Protein AF-A0A972EUV8-F1 (afdb_monomer_lite)

pLDDT: mean 84.66, std 10.9, range [32.12, 95.69]

Structure (mmCIF, N/CA/C/O backbone):
data_AF-A0A972EUV8-F1
#
_entry.id   AF-A0A972EUV8-F1
#
loop_
_atom_site.group_PDB
_atom_site.id
_atom_site.type_symbol
_atom_site.label_atom_id
_atom_site.label_alt_id
_atom_site.label_comp_id
_atom_site.label_asym_id
_atom_site.label_entity_id
_atom_site.label_seq_id
_atom_site.pdbx_PDB_ins_code
_atom_site.Cartn_x
_atom_site.Cartn_y
_atom_site.Cartn_z
_atom_site.occupancy
_atom_site.B_iso_or_equiv
_atom_site.auth_seq_id
_atom_site.auth_comp_id
_atom_site.auth_asym_id
_atom_site.auth_atom_id
_atom_site.pdbx_PDB_model_num
ATOM 1 N N . MET A 1 1 ? -4.273 -3.098 25.349 1.00 62.53 1 MET A N 1
ATOM 2 C CA . MET A 1 1 ? -3.812 -4.424 24.884 1.00 62.53 1 MET A CA 1
ATOM 3 C C . MET A 1 1 ? -4.037 -4.431 23.389 1.00 62.53 1 MET A C 1
ATOM 5 O O . MET A 1 1 ? -5.125 -4.018 23.008 1.00 62.53 1 MET A O 1
ATOM 9 N N . PRO A 1 2 ? -3.050 -4.867 22.588 1.00 78.38 2 PRO A N 1
ATOM 10 C CA . PRO A 1 2 ? -3.118 -4.781 21.136 1.00 78.38 2 PRO A CA 1
ATOM 11 C C . PRO A 1 2 ? -4.382 -5.448 20.587 1.00 78.38 2 PRO A C 1
ATOM 13 O O . PRO A 1 2 ? -4.633 -6.633 20.836 1.00 78.38 2 PRO A O 1
ATOM 16 N N . LEU A 1 3 ? -5.176 -4.670 19.854 1.00 85.00 3 LEU A N 1
ATOM 17 C CA . LEU A 1 3 ? -6.514 -5.045 19.413 1.00 85.00 3 LEU A CA 1
ATOM 18 C C . LEU A 1 3 ? -6.563 -5.243 17.894 1.00 85.00 3 LEU A C 1
ATOM 20 O O . LEU A 1 3 ? -6.046 -4.437 17.117 1.00 85.00 3 LEU A O 1
ATOM 24 N N . LYS A 1 4 ? -7.201 -6.335 17.461 1.00 89.00 4 LYS A N 1
ATOM 25 C CA . LYS A 1 4 ? -7.477 -6.609 16.049 1.00 89.00 4 LYS A CA 1
ATOM 26 C C . LYS A 1 4 ? -8.960 -6.501 15.739 1.00 89.00 4 LYS A C 1
ATOM 28 O O . LYS A 1 4 ? -9.799 -6.993 16.494 1.00 89.00 4 LYS A O 1
ATOM 33 N N . ILE A 1 5 ? -9.277 -5.879 14.608 1.00 92.25 5 ILE A N 1
ATOM 34 C CA . ILE A 1 5 ? -10.637 -5.797 14.070 1.00 92.25 5 ILE A CA 1
ATOM 35 C C . ILE A 1 5 ? -10.876 -7.032 13.205 1.00 92.25 5 ILE A C 1
ATOM 37 O O . ILE A 1 5 ? -10.116 -7.284 12.270 1.00 92.25 5 ILE A O 1
ATOM 41 N N . MET A 1 6 ? -11.944 -7.773 13.486 1.00 91.50 6 MET A N 1
ATOM 42 C CA . MET A 1 6 ? -12.356 -8.949 12.724 1.00 91.50 6 MET A CA 1
ATOM 43 C C . MET A 1 6 ? -13.547 -8.593 11.834 1.00 91.50 6 MET A C 1
ATOM 45 O O . MET A 1 6 ? -14.653 -8.334 12.312 1.00 91.50 6 MET A O 1
ATOM 49 N N . VAL A 1 7 ? -13.313 -8.558 10.523 1.00 91.25 7 VAL A N 1
ATOM 50 C CA . VAL A 1 7 ? -14.317 -8.171 9.531 1.00 91.25 7 VAL A CA 1
ATOM 51 C C . VAL A 1 7 ? -14.967 -9.427 8.931 1.00 91.25 7 VAL A C 1
ATOM 53 O O . VAL A 1 7 ? -14.260 -10.288 8.387 1.00 91.25 7 VAL A O 1
ATOM 56 N N . PRO A 1 8 ? -16.307 -9.536 8.991 1.00 91.75 8 PRO A N 1
ATOM 57 C CA . PRO A 1 8 ? -17.027 -10.698 8.487 1.00 91.75 8 PRO A CA 1
ATOM 58 C C . PRO A 1 8 ? -17.109 -10.713 6.957 1.00 91.75 8 PRO A C 1
ATOM 60 O O . PRO A 1 8 ? -17.029 -9.677 6.281 1.00 91.75 8 PRO A O 1
ATOM 63 N N . LEU A 1 9 ? -17.332 -11.906 6.411 1.00 90.19 9 LEU A N 1
ATOM 64 C CA . LEU A 1 9 ? -17.447 -12.172 4.983 1.00 90.19 9 LEU A CA 1
ATOM 65 C C . LEU A 1 9 ? -18.493 -11.291 4.301 1.00 90.19 9 LEU A C 1
ATOM 67 O O . LEU A 1 9 ? -18.216 -10.743 3.234 1.00 90.19 9 LEU A O 1
ATOM 71 N N . GLU A 1 10 ? -19.664 -11.119 4.913 1.00 90.88 10 GLU A N 1
ATOM 72 C CA . GLU A 1 10 ? -20.751 -10.306 4.358 1.00 90.88 10 GLU A CA 1
ATOM 73 C C . GLU A 1 10 ? -20.290 -8.882 4.004 1.00 90.88 10 GLU A C 1
ATOM 75 O O . GLU A 1 10 ? -20.561 -8.368 2.915 1.00 90.88 10 GLU A O 1
ATOM 80 N N . ARG A 1 11 ? -19.514 -8.259 4.893 1.00 89.56 11 ARG A N 1
ATOM 81 C CA . ARG A 1 11 ? -19.021 -6.889 4.712 1.00 89.56 11 ARG A CA 1
ATOM 82 C C . ARG A 1 11 ? -17.984 -6.784 3.609 1.00 89.56 11 ARG A C 1
ATOM 84 O O . ARG A 1 11 ? -18.002 -5.825 2.839 1.00 89.56 11 ARG A O 1
ATOM 91 N N . VAL A 1 12 ? -17.109 -7.778 3.491 1.00 88.31 12 VAL A N 1
ATOM 92 C CA . VAL A 1 12 ? -16.134 -7.830 2.396 1.00 88.31 12 VAL A CA 1
ATOM 93 C C . VAL A 1 12 ? -16.832 -8.098 1.063 1.00 88.31 12 VAL A C 1
ATOM 95 O O . VAL A 1 12 ? -16.483 -7.468 0.066 1.00 88.31 12 VAL A O 1
ATOM 98 N N . GLN A 1 13 ? -17.860 -8.952 1.034 1.00 88.81 13 GLN A N 1
ATOM 99 C CA . GLN A 1 13 ? -18.644 -9.228 -0.173 1.00 88.81 13 GLN A CA 1
ATOM 100 C C . GLN A 1 13 ? -19.338 -7.978 -0.725 1.00 88.81 13 GLN A C 1
ATOM 102 O O . GLN A 1 13 ? -19.290 -7.743 -1.933 1.00 88.81 13 GLN A O 1
ATOM 107 N N . GLN A 1 14 ? -19.912 -7.146 0.151 1.00 87.12 14 GLN A N 1
ATOM 108 C CA . GLN A 1 14 ? -20.501 -5.851 -0.221 1.00 87.12 14 GLN A CA 1
ATOM 109 C C . GLN A 1 14 ? -19.469 -4.899 -0.863 1.00 87.12 14 GLN A C 1
ATOM 111 O O . GLN A 1 14 ? -19.824 -4.063 -1.692 1.00 87.12 14 GLN A O 1
ATOM 116 N N . ALA A 1 15 ? -18.184 -5.051 -0.525 1.00 86.56 15 ALA A N 1
ATOM 117 C CA . ALA A 1 15 ? -17.088 -4.202 -0.988 1.00 86.56 15 ALA A CA 1
ATOM 118 C C . ALA A 1 15 ? -16.334 -4.724 -2.231 1.00 86.56 15 ALA A C 1
ATOM 120 O O . ALA A 1 15 ? -15.454 -4.024 -2.739 1.00 86.56 15 ALA A O 1
ATOM 121 N N . LEU A 1 16 ? -16.659 -5.916 -2.754 1.00 83.12 16 LEU A N 1
ATOM 122 C CA . LEU A 1 16 ? -15.909 -6.571 -3.846 1.00 83.12 16 LEU A CA 1
ATOM 123 C C . LEU A 1 16 ? -15.851 -5.768 -5.158 1.00 83.12 16 LEU A C 1
ATOM 125 O O . LEU A 1 16 ? -14.933 -5.966 -5.948 1.00 83.12 16 LEU A O 1
ATOM 129 N N . ASN A 1 17 ? -16.801 -4.858 -5.386 1.00 75.62 17 ASN A N 1
ATOM 130 C CA . ASN A 1 17 ? -16.855 -4.021 -6.592 1.00 75.62 17 ASN A CA 1
ATOM 131 C C . ASN A 1 17 ? -16.348 -2.587 -6.369 1.00 75.62 17 ASN A C 1
ATOM 133 O O . ASN A 1 17 ? -16.332 -1.788 -7.304 1.00 75.62 17 ASN A O 1
ATOM 137 N N . SER A 1 18 ? -15.967 -2.233 -5.142 1.00 81.69 18 SER A N 1
ATOM 138 C CA . SER A 1 18 ? -15.568 -0.874 -4.781 1.00 81.69 18 SER A CA 1
ATOM 139 C C . SER A 1 18 ? -14.365 -0.902 -3.833 1.00 81.69 18 SER A C 1
ATOM 141 O O . SER A 1 18 ? -13.252 -1.261 -4.225 1.00 81.69 18 SER A O 1
ATOM 143 N N . SER A 1 19 ? -14.567 -0.500 -2.586 1.00 88.50 19 SER A N 1
ATOM 144 C CA . SER A 1 19 ? -13.576 -0.535 -1.525 1.00 88.50 19 SER A CA 1
ATOM 145 C C . SER A 1 19 ? -14.279 -0.612 -0.180 1.00 88.50 19 SER A C 1
ATOM 147 O O . SER A 1 19 ? -15.246 0.114 0.049 1.00 88.50 19 SER A O 1
ATOM 149 N N . LEU A 1 20 ? -13.753 -1.432 0.723 1.00 91.81 20 LEU A N 1
ATOM 150 C CA . LEU A 1 20 ? -14.121 -1.413 2.128 1.00 91.81 20 LEU A CA 1
ATOM 151 C C . LEU A 1 20 ? -13.463 -0.178 2.749 1.00 91.81 20 LEU A C 1
ATOM 153 O O . LEU A 1 20 ? -12.240 -0.117 2.841 1.00 91.81 20 LEU A O 1
ATOM 157 N N . VAL A 1 21 ? -14.257 0.831 3.106 1.00 92.94 21 VAL A N 1
ATOM 158 C CA . VAL A 1 21 ? -13.747 2.099 3.648 1.00 92.94 21 VAL A CA 1
ATOM 159 C C . VAL A 1 21 ? -14.049 2.182 5.137 1.00 92.94 21 VAL A C 1
ATOM 161 O O . VAL A 1 21 ? -15.210 2.271 5.531 1.00 92.94 21 VAL A O 1
ATOM 164 N N . LEU A 1 22 ? -12.997 2.212 5.951 1.00 92.81 22 LEU A N 1
ATOM 165 C CA . LEU A 1 22 ? -13.068 2.491 7.380 1.00 92.81 22 LEU A CA 1
ATOM 166 C C . LEU A 1 22 ? -12.848 3.993 7.592 1.00 92.81 22 LEU A C 1
ATOM 168 O O . LEU A 1 22 ? -11.719 4.478 7.691 1.00 92.81 22 LEU A O 1
ATOM 172 N N . ALA A 1 23 ? -13.952 4.745 7.572 1.00 89.38 23 ALA A N 1
ATOM 173 C CA . ALA A 1 23 ? -13.953 6.209 7.659 1.00 89.38 23 ALA A CA 1
ATOM 174 C C . ALA A 1 23 ? -14.255 6.751 9.067 1.00 89.38 23 ALA A C 1
ATOM 176 O O . ALA A 1 23 ? -14.245 7.968 9.264 1.00 89.38 23 ALA A O 1
ATOM 177 N N . PHE A 1 24 ? -14.543 5.868 10.021 1.00 90.81 24 PHE A N 1
ATOM 178 C CA . PHE A 1 24 ? -14.795 6.206 11.415 1.00 90.81 24 PHE A CA 1
ATOM 179 C C . PHE A 1 24 ? -13.777 5.498 12.322 1.00 90.81 24 PHE A C 1
ATOM 181 O O . PHE A 1 24 ? -13.526 4.314 12.081 1.00 90.81 24 PHE A O 1
ATOM 188 N N . PRO A 1 25 ? -13.247 6.176 13.358 1.00 91.94 25 PRO A N 1
ATOM 189 C CA . PRO A 1 25 ? -13.475 7.585 13.721 1.00 91.94 25 PRO A CA 1
ATOM 190 C C . PRO A 1 25 ? -12.823 8.600 12.756 1.00 91.94 25 PRO A C 1
ATOM 192 O O . PRO A 1 25 ? -11.923 8.271 11.988 1.00 91.94 25 PRO A O 1
ATOM 195 N N . LYS A 1 26 ? -13.278 9.868 12.773 1.00 92.31 26 LYS A N 1
ATOM 196 C CA . LYS A 1 26 ? -12.813 10.950 11.861 1.00 92.31 26 LYS A CA 1
ATOM 197 C C . LYS A 1 26 ? -11.417 11.510 12.210 1.00 92.31 26 LYS A C 1
ATOM 199 O O . LYS A 1 26 ? -11.132 12.680 11.954 1.00 92.31 26 LYS A O 1
ATOM 204 N N . ARG A 1 27 ? -10.553 10.684 12.794 1.00 93.62 27 ARG A N 1
ATOM 205 C CA . ARG A 1 27 ? -9.165 10.997 13.153 1.00 93.62 27 ARG A CA 1
ATOM 206 C C . ARG A 1 27 ? -8.220 9.971 12.531 1.00 93.62 27 ARG A C 1
ATOM 208 O O . ARG A 1 27 ? -8.666 8.935 12.043 1.00 93.62 27 ARG A O 1
ATOM 215 N N . CYS A 1 28 ? -6.927 10.268 12.522 1.00 93.31 28 CYS A N 1
ATOM 216 C CA . CYS A 1 28 ? -5.915 9.386 11.946 1.00 93.31 28 CYS A CA 1
ATOM 217 C C . CYS A 1 28 ? -5.827 8.061 12.715 1.00 93.31 28 CYS A C 1
ATOM 219 O O . CYS A 1 28 ? -5.685 8.095 13.933 1.00 93.31 28 CYS A O 1
ATOM 221 N N . SER A 1 29 ? -5.816 6.927 12.009 1.00 91.38 29 SER A N 1
ATOM 222 C CA . SER A 1 29 ? -5.678 5.583 12.598 1.00 91.38 29 SER A CA 1
ATOM 223 C C . SER A 1 29 ? -4.304 5.265 13.193 1.00 91.38 29 SER A C 1
ATOM 225 O O . SER A 1 29 ? -4.122 4.202 13.778 1.00 91.38 29 SER A O 1
ATOM 227 N N . ARG A 1 30 ? -3.312 6.145 13.008 1.00 89.62 30 ARG A N 1
ATOM 228 C CA . ARG A 1 30 ? -1.935 5.923 13.481 1.00 89.62 30 ARG A CA 1
ATOM 229 C C . ARG A 1 30 ? -1.506 6.834 14.612 1.00 89.62 30 ARG A C 1
ATOM 231 O O . ARG A 1 30 ? -0.699 6.438 15.439 1.00 89.62 30 ARG A O 1
ATOM 238 N N . CYS A 1 31 ? -1.965 8.080 14.589 1.00 88.88 31 CYS A N 1
ATOM 239 C CA . CYS A 1 31 ? -1.511 9.105 15.527 1.00 88.88 31 CYS A CA 1
ATOM 240 C C . CYS A 1 31 ? -2.652 9.905 16.156 1.00 88.88 31 CYS A C 1
ATOM 242 O O . CYS A 1 31 ? -2.387 10.906 16.814 1.00 88.88 31 CYS A O 1
ATOM 244 N N . GLY A 1 32 ? -3.912 9.555 15.877 1.00 89.69 32 GLY A N 1
ATOM 245 C CA . GLY A 1 32 ? -5.078 10.267 16.399 1.00 89.69 32 GLY A CA 1
ATOM 246 C C . 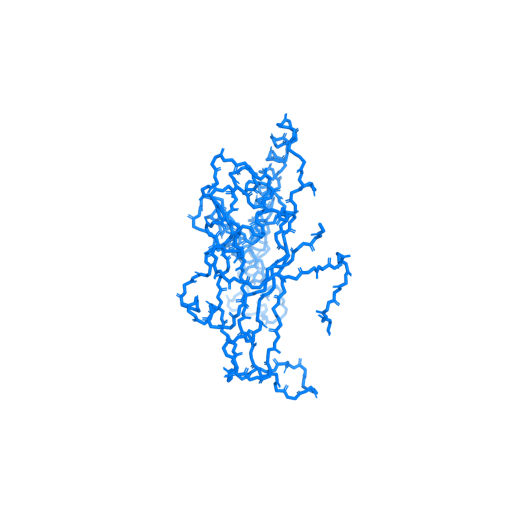GLY A 1 32 ? -5.254 11.712 15.910 1.00 89.69 32 GLY A C 1
ATOM 247 O O . GLY A 1 32 ? -6.211 12.371 16.308 1.00 89.69 32 GLY A O 1
ATOM 248 N N . ALA A 1 33 ? -4.378 12.224 15.037 1.00 90.25 33 ALA A N 1
ATOM 249 C CA . ALA A 1 33 ? -4.446 13.602 14.556 1.00 90.25 33 ALA A CA 1
ATOM 250 C C . ALA A 1 33 ? -5.728 13.891 13.755 1.00 90.25 33 ALA A C 1
ATOM 252 O O . ALA A 1 33 ? -6.236 13.038 13.017 1.00 90.25 33 ALA A O 1
ATOM 253 N N . VAL A 1 34 ? -6.202 15.133 13.863 1.00 91.69 34 VAL A N 1
ATOM 254 C CA . VAL A 1 34 ? -7.350 15.685 13.135 1.00 91.69 34 VAL A CA 1
ATOM 255 C C . VAL A 1 34 ? -6.879 16.955 12.414 1.00 91.69 34 VAL A C 1
ATOM 257 O O . VAL A 1 34 ? -6.217 17.776 13.050 1.00 91.69 34 VAL A O 1
ATOM 260 N N . PRO A 1 35 ? -7.196 17.154 11.122 1.00 90.50 35 PRO A N 1
ATOM 261 C CA . PRO A 1 35 ? -8.049 16.323 10.269 1.00 90.50 35 PRO A CA 1
ATOM 262 C C . PRO A 1 35 ? -7.336 15.097 9.661 1.00 90.50 35 PRO A C 1
ATOM 264 O O . PRO A 1 35 ? -6.126 15.092 9.434 1.00 90.50 35 PRO A O 1
ATOM 267 N N . ALA A 1 36 ? -8.119 14.053 9.368 1.00 90.75 36 ALA A N 1
ATOM 268 C CA . ALA A 1 36 ? -7.690 12.857 8.636 1.00 90.75 36 ALA A CA 1
ATOM 269 C C . ALA A 1 36 ? -8.540 12.686 7.370 1.00 90.75 36 ALA A C 1
ATOM 271 O O . ALA A 1 36 ? -9.620 12.084 7.411 1.00 90.75 36 ALA A O 1
ATOM 272 N N . GLU A 1 37 ? -8.083 13.303 6.281 1.00 89.56 37 GLU A N 1
ATOM 273 C CA . GLU A 1 37 ? -8.774 13.345 4.982 1.00 89.56 37 GLU A CA 1
ATOM 274 C C . GLU A 1 37 ? -8.237 12.316 3.983 1.00 89.56 37 GLU A C 1
ATOM 276 O O . GLU A 1 37 ? -8.955 11.917 3.064 1.00 89.56 37 GLU A O 1
ATOM 281 N N . ASP A 1 38 ? -7.001 11.865 4.191 1.00 91.00 38 ASP A N 1
ATOM 282 C CA . ASP A 1 38 ? -6.340 10.882 3.348 1.00 91.00 38 ASP A CA 1
ATOM 283 C C . ASP A 1 38 ? -6.677 9.451 3.795 1.00 91.00 38 ASP A C 1
ATOM 285 O O . ASP A 1 38 ? -7.212 9.206 4.885 1.00 91.00 38 ASP A O 1
ATOM 289 N N . TYR A 1 39 ? -6.356 8.484 2.935 1.00 90.69 39 TYR A N 1
ATOM 290 C CA . TYR A 1 39 ? -6.555 7.066 3.209 1.00 90.69 39 TYR A CA 1
ATOM 291 C C . TYR A 1 39 ? -5.278 6.278 2.949 1.00 90.69 39 TYR A C 1
ATOM 293 O O . TYR A 1 39 ? -4.636 6.439 1.917 1.00 90.69 39 TYR A O 1
ATOM 301 N N . GLU A 1 40 ? -4.968 5.374 3.864 1.00 90.38 40 GLU A N 1
ATOM 302 C CA . GLU A 1 40 ? -4.084 4.248 3.633 1.00 90.38 40 GLU A CA 1
ATOM 303 C C . GLU A 1 40 ? -4.864 3.173 2.865 1.00 90.38 40 GLU A C 1
ATOM 305 O O . GLU A 1 40 ? -5.893 2.684 3.343 1.00 90.38 40 GLU A O 1
ATOM 310 N N . THR A 1 41 ? -4.396 2.811 1.669 1.00 90.38 41 THR A N 1
ATOM 311 C CA . THR A 1 41 ? -5.048 1.808 0.819 1.00 90.38 41 THR A CA 1
ATOM 312 C C . THR A 1 41 ? -4.264 0.502 0.809 1.00 90.38 41 THR A C 1
ATOM 314 O O . THR A 1 41 ? -3.065 0.480 0.549 1.00 90.38 41 THR A O 1
ATOM 317 N N . HIS A 1 42 ? -4.970 -0.615 0.967 1.00 89.69 42 HIS A N 1
ATOM 318 C CA . HIS A 1 42 ? -4.413 -1.953 0.810 1.00 89.69 42 HIS A CA 1
ATOM 319 C C . HIS A 1 42 ? -5.161 -2.734 -0.263 1.00 89.69 42 HIS A C 1
ATOM 321 O O . HIS A 1 42 ? -6.392 -2.715 -0.347 1.00 89.69 42 HIS A O 1
ATOM 327 N N . SER A 1 43 ? -4.403 -3.435 -1.103 1.00 88.38 43 SER A N 1
ATOM 328 C CA . SER A 1 43 ? -4.957 -4.307 -2.138 1.00 88.38 43 SER A CA 1
ATOM 329 C C . SER A 1 43 ? -5.024 -5.734 -1.647 1.00 88.38 43 SER A C 1
ATOM 331 O O . SER A 1 43 ? -3.990 -6.353 -1.414 1.00 88.38 43 SER A O 1
ATOM 333 N N . LEU A 1 44 ? -6.235 -6.260 -1.547 1.00 90.44 44 LEU A N 1
ATOM 334 C CA . LEU A 1 44 ? -6.499 -7.563 -0.960 1.00 90.44 44 LEU A CA 1
ATOM 335 C C . LEU A 1 44 ? -7.244 -8.444 -1.961 1.00 90.44 44 LEU A C 1
ATOM 337 O O . LEU A 1 44 ? -7.764 -7.976 -2.978 1.00 90.44 44 LEU A O 1
ATOM 341 N N . ARG A 1 45 ? -7.277 -9.748 -1.692 1.00 89.25 45 ARG A N 1
ATOM 342 C CA . ARG A 1 45 ? -8.079 -10.706 -2.457 1.00 89.25 45 ARG A CA 1
ATOM 343 C C . ARG A 1 45 ? -8.888 -11.547 -1.489 1.00 89.25 45 ARG A C 1
ATOM 345 O O . ARG A 1 45 ? -8.322 -12.156 -0.589 1.00 89.25 45 ARG A O 1
ATOM 352 N N . LEU A 1 46 ? -10.201 -11.572 -1.682 1.00 89.44 46 LEU A N 1
ATOM 353 C CA . LEU A 1 46 ? -11.084 -12.482 -0.978 1.00 89.44 46 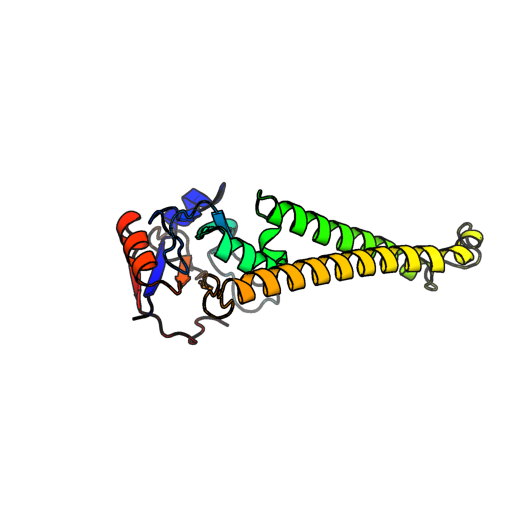LEU A CA 1
ATOM 354 C C . LEU A 1 46 ? -10.867 -13.871 -1.565 1.00 89.44 46 LEU A C 1
ATOM 356 O O . LEU A 1 46 ? -11.113 -14.081 -2.755 1.00 89.44 46 LEU A O 1
ATOM 360 N N . ARG A 1 47 ? -10.401 -14.794 -0.728 1.00 89.12 47 ARG A N 1
ATOM 361 C CA . ARG A 1 47 ? -10.120 -16.181 -1.093 1.00 89.12 47 ARG A CA 1
ATOM 362 C C . ARG A 1 47 ? -11.014 -17.098 -0.276 1.00 89.12 47 ARG A C 1
ATOM 364 O O . ARG A 1 47 ? -11.031 -16.986 0.942 1.00 89.12 47 ARG A O 1
ATOM 371 N N . ILE A 1 48 ? -11.732 -18.001 -0.939 1.00 87.56 48 ILE A N 1
ATOM 372 C CA . ILE A 1 48 ? -12.632 -18.965 -0.286 1.00 87.56 48 ILE A CA 1
ATOM 373 C C . ILE A 1 48 ? -12.409 -20.353 -0.876 1.00 87.56 48 ILE A C 1
ATOM 375 O O . ILE A 1 48 ? -12.236 -20.506 -2.090 1.00 87.56 48 ILE A O 1
ATOM 379 N N . GLY A 1 49 ? -12.443 -21.372 -0.019 1.00 84.06 49 GLY A N 1
ATOM 380 C CA . GLY A 1 49 ? -12.444 -22.776 -0.404 1.00 84.06 49 GLY A CA 1
ATOM 381 C C . GLY A 1 49 ? -11.157 -23.191 -1.096 1.00 84.06 49 GLY A C 1
ATOM 382 O O . GLY A 1 49 ? -11.122 -23.371 -2.317 1.00 84.06 49 GLY A O 1
ATOM 383 N N . ARG A 1 50 ? -10.091 -23.357 -0.310 1.00 81.88 50 ARG A N 1
ATOM 384 C CA . ARG A 1 50 ? -8.806 -23.880 -0.786 1.00 81.88 50 ARG A CA 1
ATOM 385 C C . ARG A 1 50 ? -9.012 -25.274 -1.395 1.00 81.88 50 ARG A C 1
ATOM 387 O O . ARG A 1 50 ? -9.431 -26.208 -0.717 1.00 81.88 50 ARG A O 1
ATOM 394 N N . LYS A 1 51 ? -8.727 -25.430 -2.688 1.00 73.31 51 LYS A N 1
ATOM 395 C CA . LYS A 1 51 ? -8.689 -26.742 -3.351 1.00 73.31 51 LYS A CA 1
ATOM 396 C C . LYS A 1 51 ? -7.415 -27.474 -2.900 1.00 73.31 51 LYS A C 1
ATOM 398 O O . LYS A 1 51 ? -6.391 -26.829 -2.689 1.00 73.31 51 LYS A O 1
ATOM 403 N N . ARG A 1 52 ? -7.531 -28.796 -2.703 1.00 65.31 52 ARG A N 1
ATOM 404 C CA . ARG A 1 52 ? -6.599 -29.717 -2.007 1.00 65.31 52 ARG A CA 1
ATOM 405 C C . ARG A 1 52 ? -5.111 -29.288 -1.954 1.00 65.31 52 ARG A C 1
ATOM 407 O O . ARG A 1 52 ? -4.546 -28.929 -2.989 1.00 65.31 52 ARG A O 1
ATOM 414 N N . PRO A 1 53 ? -4.440 -29.426 -0.793 1.00 55.03 53 PRO A N 1
ATOM 415 C CA . PRO A 1 53 ? -2.996 -29.220 -0.678 1.00 55.03 53 PRO A CA 1
ATOM 416 C C . PRO A 1 53 ? -2.247 -30.319 -1.455 1.00 55.03 53 PRO A C 1
ATOM 418 O O . PRO A 1 53 ? -2.500 -31.500 -1.246 1.00 55.03 53 PRO A O 1
ATOM 421 N N . GLY A 1 54 ? -1.367 -29.941 -2.387 1.00 59.31 54 GLY A N 1
ATOM 422 C CA . GLY A 1 54 ? -0.562 -30.895 -3.171 1.00 59.31 54 GLY A CA 1
ATOM 423 C C . GLY A 1 54 ? -0.152 -30.415 -4.568 1.00 59.31 54 GLY A C 1
ATOM 424 O O . GLY A 1 54 ? 0.778 -30.957 -5.154 1.00 59.31 54 GLY A O 1
ATOM 425 N N . LEU A 1 55 ? -0.800 -29.375 -5.102 1.00 59.19 55 LEU A N 1
ATOM 426 C CA . LEU A 1 55 ? -0.394 -28.718 -6.349 1.00 59.19 55 LEU A CA 1
ATOM 427 C C . LEU A 1 55 ? 0.461 -27.479 -6.059 1.00 59.19 55 LEU A C 1
ATOM 429 O O . LEU A 1 55 ? 0.132 -26.692 -5.172 1.00 59.19 55 LEU A O 1
ATOM 433 N N . TYR A 1 56 ? 1.499 -27.269 -6.878 1.00 56.38 56 TYR A N 1
ATOM 434 C CA . TYR A 1 56 ? 2.406 -26.104 -6.869 1.00 56.38 56 TYR A CA 1
ATOM 435 C C . TYR A 1 56 ? 1.673 -24.746 -6.878 1.00 56.38 56 TYR A C 1
ATOM 437 O O . TYR A 1 56 ? 2.230 -23.721 -6.499 1.00 56.38 56 TYR A O 1
ATOM 445 N N . ARG A 1 57 ? 0.391 -24.731 -7.270 1.00 63.47 57 ARG A N 1
ATOM 446 C CA . ARG A 1 57 ? -0.471 -23.551 -7.263 1.00 63.47 57 ARG A CA 1
ATOM 447 C C . ARG A 1 57 ? -1.712 -23.808 -6.413 1.00 63.47 57 ARG A C 1
ATOM 449 O O . ARG A 1 57 ? -2.585 -24.587 -6.796 1.00 63.47 57 ARG A O 1
ATOM 456 N N . GLN A 1 58 ? -1.806 -23.116 -5.279 1.00 69.44 58 GLN A N 1
ATOM 457 C CA . GLN A 1 58 ? -3.025 -23.093 -4.473 1.00 69.44 58 GLN A CA 1
ATOM 458 C C . GLN A 1 58 ? -4.151 -22.482 -5.313 1.00 69.44 58 GLN A C 1
ATOM 460 O O . GLN A 1 58 ? -4.062 -21.336 -5.756 1.00 69.44 58 GLN A O 1
ATOM 465 N N . THR A 1 59 ? -5.189 -23.268 -5.577 1.00 79.25 59 THR A N 1
ATOM 466 C CA . THR A 1 59 ? -6.383 -22.806 -6.286 1.00 79.25 59 THR A CA 1
ATOM 467 C C . THR A 1 59 ? -7.519 -22.659 -5.289 1.00 79.25 59 THR A C 1
ATOM 469 O O . THR A 1 59 ? -7.661 -23.463 -4.371 1.00 79.25 59 THR A O 1
ATOM 472 N N . TYR A 1 60 ? -8.322 -21.618 -5.460 1.00 84.56 60 TYR A N 1
ATOM 473 C CA . TYR A 1 60 ? -9.445 -21.295 -4.585 1.00 84.56 60 TYR A CA 1
ATOM 474 C C . TYR A 1 60 ? -10.750 -21.452 -5.370 1.00 84.56 60 TYR A C 1
ATOM 476 O O . TYR A 1 60 ? -10.749 -21.363 -6.602 1.00 84.56 60 TYR A O 1
ATOM 484 N N . LYS A 1 61 ? -11.862 -21.739 -4.686 1.00 85.00 61 LYS A N 1
ATOM 485 C CA . LYS A 1 61 ? -13.196 -21.732 -5.308 1.00 85.00 61 LYS A CA 1
ATOM 486 C C . LYS A 1 61 ? -13.591 -20.312 -5.718 1.00 85.00 61 LYS A C 1
ATOM 488 O O . LYS A 1 61 ? -14.124 -20.122 -6.806 1.00 85.00 61 LYS A O 1
ATOM 493 N N . GLU A 1 62 ? -13.278 -19.331 -4.877 1.00 86.44 62 GLU A N 1
ATOM 494 C CA . GLU A 1 62 ? -13.478 -17.910 -5.152 1.00 86.44 62 GLU A CA 1
ATOM 495 C C . GLU A 1 62 ? -12.176 -17.156 -4.881 1.00 86.44 62 GLU A C 1
ATOM 497 O O . GLU A 1 62 ? -11.526 -17.383 -3.862 1.00 86.44 62 GLU A O 1
ATOM 502 N N . ASP A 1 63 ? -11.783 -16.295 -5.819 1.00 88.12 63 ASP A N 1
ATOM 503 C CA . ASP A 1 63 ? -10.603 -15.437 -5.712 1.00 88.12 63 ASP A CA 1
ATOM 504 C C . ASP A 1 63 ? -10.908 -14.083 -6.365 1.00 88.12 63 ASP A C 1
ATOM 506 O O . ASP A 1 63 ? -10.781 -13.919 -7.582 1.00 88.12 63 ASP A O 1
ATOM 510 N N . ARG A 1 64 ? -11.386 -13.126 -5.561 1.00 89.31 64 ARG A N 1
ATOM 511 C CA . ARG A 1 64 ? -11.847 -11.814 -6.041 1.00 89.31 64 ARG A CA 1
ATOM 512 C C . ARG A 1 64 ? -11.044 -10.675 -5.412 1.00 89.31 64 ARG A C 1
ATOM 514 O O . ARG A 1 64 ? -10.944 -10.619 -4.188 1.00 89.31 64 ARG A O 1
ATOM 521 N N . PRO A 1 65 ? -10.471 -9.755 -6.207 1.00 90.88 65 PRO A N 1
ATOM 522 C CA . PRO A 1 65 ? -9.741 -8.614 -5.670 1.00 90.88 65 PRO A CA 1
ATOM 523 C C . PRO A 1 65 ? -10.692 -7.579 -5.060 1.00 90.88 65 PRO A C 1
ATOM 525 O O . PRO A 1 65 ? -11.774 -7.346 -5.587 1.00 90.88 65 PRO A O 1
ATOM 528 N N . TYR A 1 66 ? -10.257 -6.921 -3.990 1.00 91.38 66 TYR A N 1
ATOM 529 C CA . TYR A 1 66 ? -10.927 -5.762 -3.400 1.00 91.38 66 TYR A CA 1
ATOM 530 C C . TYR A 1 66 ? -9.897 -4.822 -2.758 1.00 91.38 66 TYR A C 1
ATOM 532 O O . TYR A 1 66 ? -8.701 -5.127 -2.697 1.00 91.38 66 TYR A O 1
ATOM 540 N N . ARG A 1 67 ? -10.340 -3.643 -2.313 1.00 91.00 67 ARG A N 1
ATOM 541 C CA . ARG A 1 67 ? -9.479 -2.659 -1.641 1.00 91.00 67 ARG A CA 1
ATOM 542 C C . ARG A 1 67 ? -9.993 -2.366 -0.243 1.00 91.00 67 ARG A C 1
ATOM 544 O O . ARG A 1 67 ? -11.194 -2.184 -0.073 1.00 91.00 67 ARG A O 1
ATOM 551 N N . LEU A 1 68 ? -9.086 -2.265 0.718 1.00 92.31 68 LEU A N 1
ATOM 552 C CA . LEU A 1 68 ? -9.349 -1.716 2.045 1.00 92.31 68 LEU A CA 1
ATOM 553 C C . LEU A 1 68 ? -8.779 -0.297 2.099 1.00 92.31 68 LEU A C 1
ATOM 555 O O . LEU A 1 68 ? -7.652 -0.088 1.661 1.00 92.31 68 LEU A O 1
ATOM 559 N N . LYS A 1 69 ? -9.548 0.661 2.616 1.00 93.00 69 LYS A N 1
ATOM 560 C CA . LYS A 1 69 ? -9.116 2.044 2.842 1.00 93.00 69 LYS A CA 1
ATOM 561 C C . LYS A 1 69 ? -9.299 2.403 4.311 1.00 93.00 69 LYS A C 1
ATOM 563 O O . LYS A 1 69 ? -10.412 2.292 4.820 1.00 93.00 69 LYS A O 1
ATOM 568 N N . ILE A 1 70 ? -8.239 2.862 4.965 1.00 93.06 70 ILE A N 1
ATOM 569 C CA . ILE A 1 70 ? -8.222 3.247 6.383 1.00 93.06 70 ILE A CA 1
ATOM 570 C C . ILE A 1 70 ? -7.852 4.725 6.477 1.00 93.06 70 ILE A C 1
ATOM 572 O O . ILE A 1 70 ? -6.922 5.159 5.808 1.00 93.06 70 ILE A O 1
ATOM 576 N N . ARG A 1 71 ? -8.569 5.523 7.271 1.00 92.88 71 ARG A N 1
ATOM 577 C CA . ARG A 1 71 ? -8.285 6.965 7.377 1.00 92.88 71 ARG A CA 1
ATOM 578 C C . ARG A 1 71 ? -6.941 7.274 8.027 1.00 92.88 71 ARG A C 1
ATOM 580 O O . ARG A 1 71 ? -6.651 6.805 9.124 1.00 92.88 71 ARG A O 1
ATOM 587 N N . VAL A 1 72 ? -6.196 8.189 7.412 1.00 93.31 72 VAL A N 1
ATOM 588 C CA . VAL A 1 72 ? -4.926 8.716 7.927 1.00 93.31 72 VAL A CA 1
ATOM 589 C C . VAL A 1 72 ? -4.835 10.232 7.735 1.00 93.31 72 VAL A C 1
ATOM 591 O O . VAL A 1 72 ? -5.524 10.824 6.906 1.00 93.31 72 VAL A O 1
ATOM 594 N N . CYS A 1 73 ? -3.998 10.898 8.531 1.00 92.31 73 CYS A N 1
ATOM 595 C CA . CYS A 1 73 ? -3.674 12.305 8.305 1.00 92.31 73 CYS A CA 1
ATOM 596 C C . CYS A 1 73 ? -2.627 12.461 7.196 1.00 92.31 73 CYS A C 1
ATOM 598 O O . CYS A 1 73 ? -1.850 11.541 6.921 1.00 92.31 73 CYS A O 1
ATOM 600 N N . GLN A 1 74 ? -2.537 13.666 6.633 1.00 91.50 74 GLN A N 1
ATOM 601 C CA . GLN A 1 74 ? -1.598 13.982 5.556 1.00 91.50 74 GLN A CA 1
ATOM 602 C C . GLN A 1 74 ? -0.137 13.683 5.920 1.00 91.50 74 GLN A C 1
ATOM 604 O O . GLN A 1 74 ? 0.648 13.258 5.075 1.00 91.50 74 GLN A O 1
ATOM 609 N N . THR A 1 75 ? 0.247 13.869 7.184 1.00 91.44 75 THR A N 1
ATOM 610 C CA . THR A 1 75 ? 1.604 13.569 7.653 1.00 91.44 75 THR A CA 1
ATOM 611 C C . THR A 1 75 ? 1.908 12.073 7.604 1.00 91.44 75 THR A C 1
ATOM 613 O O . THR A 1 75 ? 2.983 11.689 7.153 1.00 91.44 75 THR A O 1
ATOM 616 N N . CYS A 1 76 ? 0.968 11.220 8.029 1.00 90.25 76 CYS A N 1
ATOM 617 C CA . CYS A 1 76 ? 1.131 9.765 7.941 1.00 90.25 76 CYS A CA 1
ATOM 618 C C . CYS A 1 76 ? 1.084 9.292 6.483 1.00 90.25 76 CYS A C 1
ATOM 620 O O . CYS A 1 76 ? 1.879 8.447 6.091 1.00 90.25 76 CYS A O 1
ATOM 622 N N . TYR A 1 77 ? 0.241 9.913 5.657 1.00 90.88 77 TYR A N 1
ATOM 623 C CA . TYR A 1 77 ? 0.186 9.630 4.225 1.00 90.88 77 TYR A CA 1
ATOM 624 C C . TYR A 1 77 ? 1.504 9.956 3.500 1.00 90.88 77 TYR A C 1
ATOM 626 O O . TYR A 1 77 ? 1.976 9.207 2.648 1.00 90.88 77 TYR A O 1
ATOM 634 N N . ARG A 1 78 ? 2.153 11.069 3.864 1.00 90.00 78 ARG A N 1
ATOM 635 C CA . ARG A 1 78 ? 3.494 11.419 3.367 1.00 90.00 78 ARG A CA 1
ATOM 636 C C . ARG A 1 78 ? 4.568 10.464 3.883 1.00 90.00 78 ARG A C 1
ATOM 638 O O . ARG A 1 78 ? 5.458 10.104 3.120 1.00 90.00 78 ARG A O 1
ATOM 645 N N . ALA A 1 79 ? 4.478 10.039 5.142 1.00 89.00 79 ALA A N 1
ATOM 646 C CA . ALA A 1 79 ? 5.378 9.030 5.694 1.00 89.00 79 ALA A CA 1
ATOM 647 C C . ALA A 1 79 ? 5.294 7.707 4.910 1.00 89.00 79 ALA A C 1
ATOM 649 O O . ALA A 1 79 ? 6.330 7.115 4.612 1.00 89.00 79 ALA A O 1
ATOM 650 N N . ASP A 1 80 ? 4.097 7.298 4.479 1.00 87.94 80 ASP A N 1
ATOM 651 C CA . ASP A 1 80 ? 3.924 6.131 3.602 1.00 87.94 80 ASP A CA 1
ATOM 652 C C . ASP A 1 80 ? 4.591 6.317 2.246 1.00 87.94 80 ASP A C 1
ATOM 654 O O . ASP A 1 80 ? 5.247 5.401 1.758 1.00 87.94 80 ASP A O 1
ATOM 658 N N . PHE A 1 81 ? 4.514 7.514 1.660 1.00 87.38 81 PHE A N 1
ATOM 659 C CA . PHE A 1 81 ? 5.233 7.798 0.418 1.00 87.38 81 PHE A CA 1
ATOM 660 C C . PHE A 1 81 ? 6.750 7.718 0.597 1.00 87.38 81 PHE A C 1
ATOM 662 O O . PHE A 1 81 ? 7.463 7.374 -0.339 1.00 87.38 81 PHE A O 1
ATOM 669 N N . ALA A 1 82 ? 7.280 8.015 1.782 1.00 87.25 82 ALA A N 1
ATOM 670 C CA . ALA A 1 82 ? 8.710 7.878 2.028 1.00 87.25 82 ALA A CA 1
ATOM 671 C C . ALA A 1 82 ? 9.149 6.407 2.148 1.00 87.25 82 ALA A C 1
ATOM 673 O O . ALA A 1 82 ? 10.232 6.055 1.683 1.00 87.25 82 ALA A O 1
ATOM 674 N N . THR A 1 83 ? 8.319 5.552 2.748 1.00 84.69 83 THR A N 1
ATOM 675 C CA . THR A 1 83 ? 8.691 4.175 3.114 1.00 84.69 83 THR A CA 1
ATOM 676 C C . THR A 1 83 ? 8.196 3.112 2.132 1.00 84.69 83 THR A C 1
ATOM 678 O O . THR A 1 83 ? 8.857 2.095 1.947 1.00 84.69 83 THR A O 1
ATOM 681 N N . SER A 1 84 ? 7.050 3.336 1.485 1.00 82.25 84 SER A N 1
ATOM 682 C CA . SER A 1 84 ? 6.293 2.328 0.729 1.00 82.25 84 SER A CA 1
ATOM 683 C C . SER A 1 84 ? 5.579 2.918 -0.502 1.00 82.25 84 SER A C 1
ATOM 685 O O . SER A 1 84 ? 4.381 2.731 -0.704 1.00 82.25 84 SER A O 1
ATOM 687 N N . VAL A 1 85 ? 6.335 3.605 -1.374 1.00 85.00 85 VAL A N 1
ATOM 688 C CA . VAL A 1 85 ? 5.830 4.240 -2.618 1.00 85.00 85 VAL A CA 1
ATOM 689 C C . VAL A 1 85 ? 4.983 3.291 -3.476 1.00 85.00 85 VAL A C 1
ATOM 691 O O . VAL A 1 85 ? 3.965 3.704 -4.027 1.00 85.00 85 VAL A O 1
ATOM 694 N N . GLU A 1 86 ? 5.400 2.029 -3.599 1.00 83.19 86 GLU A N 1
ATOM 695 C CA . GLU A 1 86 ? 4.760 1.020 -4.458 1.00 83.19 86 GLU A CA 1
ATOM 696 C C . GLU A 1 86 ? 3.306 0.745 -4.054 1.00 83.19 86 GLU A C 1
ATOM 698 O O . GLU A 1 86 ? 2.433 0.526 -4.895 1.00 83.19 86 GLU A O 1
ATOM 703 N N . GLU A 1 87 ? 3.002 0.820 -2.760 1.00 82.56 87 GLU A N 1
ATOM 704 C CA . GLU A 1 87 ? 1.650 0.571 -2.270 1.00 82.56 87 GLU A CA 1
ATOM 705 C C . GLU A 1 87 ? 0.677 1.706 -2.625 1.00 82.56 87 GLU A C 1
ATOM 707 O O . GLU A 1 87 ? -0.529 1.481 -2.746 1.00 82.56 87 GLU A O 1
ATOM 712 N N . MET A 1 88 ? 1.200 2.907 -2.882 1.00 84.00 88 MET A N 1
ATOM 713 C CA . MET A 1 88 ? 0.411 4.098 -3.200 1.00 84.00 88 MET A CA 1
ATOM 714 C C . MET A 1 88 ? 0.033 4.200 -4.678 1.00 84.00 88 MET A C 1
ATOM 716 O O . MET A 1 88 ? -0.768 5.056 -5.051 1.00 84.00 88 MET A O 1
ATOM 720 N N . GLU A 1 89 ? 0.549 3.330 -5.552 1.00 83.56 89 GLU A N 1
ATOM 721 C CA . GLU A 1 89 ? 0.231 3.343 -6.990 1.00 83.56 89 GLU A CA 1
ATOM 722 C C . GLU A 1 89 ? -1.278 3.268 -7.283 1.00 83.56 89 GLU A C 1
ATOM 724 O O . GLU A 1 89 ? -1.755 3.659 -8.351 1.00 83.56 89 GLU A O 1
ATOM 729 N N . LYS A 1 90 ? -2.063 2.741 -6.346 1.00 80.50 90 LYS A N 1
ATOM 730 C CA . LYS A 1 90 ? -3.504 2.529 -6.519 1.00 80.50 90 LYS A CA 1
ATOM 731 C C . LYS A 1 90 ? -4.356 3.663 -5.958 1.00 80.50 90 LYS A C 1
ATOM 733 O O . LYS A 1 90 ? -5.580 3.603 -6.104 1.00 80.50 90 LYS A O 1
ATOM 738 N N . ASP A 1 91 ? -3.719 4.684 -5.392 1.00 82.56 91 ASP A N 1
ATOM 739 C CA . ASP A 1 91 ? -4.376 5.870 -4.864 1.00 82.56 91 ASP A CA 1
ATOM 740 C C . ASP A 1 91 ? -4.567 6.941 -5.938 1.00 82.56 91 ASP A C 1
ATOM 742 O O . ASP A 1 91 ? -3.732 7.149 -6.824 1.00 82.56 91 ASP A O 1
ATOM 746 N N . ASP A 1 92 ? -5.666 7.684 -5.821 1.00 80.19 92 ASP A N 1
ATOM 747 C CA . ASP A 1 92 ? -6.006 8.777 -6.738 1.00 80.19 92 ASP A CA 1
ATOM 748 C C . ASP A 1 92 ? -5.486 10.148 -6.289 1.00 80.19 92 ASP A C 1
ATOM 750 O O . ASP A 1 92 ? -5.781 11.170 -6.909 1.00 80.19 92 ASP A O 1
ATOM 754 N N . THR A 1 93 ? -4.640 10.172 -5.261 1.00 85.44 93 THR A N 1
ATOM 755 C CA . THR A 1 93 ? -3.961 11.380 -4.786 1.00 85.44 93 THR A CA 1
ATOM 756 C C . THR A 1 93 ? -2.813 11.794 -5.716 1.00 85.44 93 THR A C 1
ATOM 758 O O . THR A 1 93 ? -2.400 11.069 -6.630 1.00 85.44 93 THR A O 1
ATOM 761 N N . SER A 1 94 ? -2.243 12.977 -5.470 1.00 84.88 94 SER A N 1
ATOM 762 C CA . SER A 1 94 ? -1.039 13.446 -6.166 1.00 84.88 94 SER A CA 1
ATOM 763 C C . SER A 1 94 ? 0.173 12.538 -5.921 1.00 84.88 94 SER A C 1
ATOM 765 O O . SER A 1 94 ? 0.919 12.259 -6.861 1.00 84.88 94 SER A O 1
ATOM 767 N N . ALA A 1 95 ? 0.338 12.029 -4.696 1.00 85.31 95 ALA A N 1
ATOM 768 C CA . ALA A 1 95 ? 1.395 11.083 -4.343 1.00 85.31 95 ALA A CA 1
ATOM 769 C C . ALA A 1 95 ? 1.210 9.742 -5.070 1.00 85.31 95 ALA A C 1
ATOM 771 O O . ALA A 1 95 ? 2.150 9.248 -5.693 1.00 85.31 95 ALA A O 1
ATOM 772 N N . GLY A 1 96 ? -0.018 9.211 -5.108 1.00 85.69 96 GLY A N 1
ATOM 773 C CA . GLY A 1 96 ? -0.322 7.985 -5.850 1.00 85.69 96 GLY A CA 1
ATOM 774 C C . GLY A 1 96 ? -0.152 8.140 -7.363 1.00 85.69 96 GLY A C 1
ATOM 775 O O . GLY A 1 96 ? 0.383 7.264 -8.045 1.00 85.69 96 GLY A O 1
ATOM 776 N N . ARG A 1 97 ? -0.502 9.308 -7.922 1.00 89.25 97 ARG A N 1
ATOM 777 C CA . ARG A 1 97 ? -0.196 9.639 -9.325 1.00 89.25 97 ARG A CA 1
ATOM 778 C C . ARG A 1 97 ? 1.308 9.623 -9.597 1.00 89.25 97 ARG A C 1
ATOM 780 O O . ARG A 1 97 ? 1.718 9.093 -10.627 1.00 89.25 97 ARG A O 1
ATOM 787 N N . LEU A 1 98 ? 2.115 10.171 -8.691 1.00 89.75 98 LEU A N 1
ATOM 788 C CA . LEU A 1 98 ? 3.569 10.175 -8.823 1.00 89.75 98 LEU A CA 1
ATOM 789 C C . LEU A 1 98 ? 4.153 8.755 -8.738 1.00 89.75 98 LEU A C 1
ATOM 791 O O . LEU A 1 98 ? 4.972 8.398 -9.582 1.00 89.75 98 LEU A O 1
ATOM 795 N N . ALA A 1 99 ? 3.672 7.927 -7.805 1.00 89.38 99 ALA A N 1
ATOM 796 C CA . ALA A 1 99 ? 4.047 6.515 -7.707 1.00 89.38 99 ALA A CA 1
ATOM 797 C C . ALA A 1 99 ? 3.757 5.756 -9.017 1.00 89.38 99 ALA A C 1
ATOM 799 O O . ALA A 1 99 ? 4.640 5.093 -9.562 1.00 89.38 99 ALA A O 1
ATOM 800 N N . ARG A 1 100 ? 2.566 5.953 -9.609 1.00 92.25 100 ARG A N 1
ATOM 801 C CA . ARG A 1 100 ? 2.211 5.377 -10.923 1.00 92.25 100 ARG A CA 1
ATOM 802 C C . ARG A 1 100 ? 3.147 5.822 -12.042 1.00 92.25 100 ARG A C 1
ATOM 804 O O . ARG A 1 100 ? 3.452 5.028 -12.929 1.00 92.25 100 ARG A O 1
ATOM 811 N N . ILE A 1 101 ? 3.571 7.086 -12.041 1.00 91.38 101 ILE A N 1
ATOM 812 C CA . ILE A 1 101 ? 4.514 7.601 -13.041 1.00 91.38 101 ILE A CA 1
ATOM 813 C C . ILE A 1 101 ? 5.865 6.898 -12.898 1.00 91.38 101 ILE A C 1
ATOM 815 O O . ILE A 1 101 ? 6.395 6.436 -13.905 1.00 91.38 101 ILE A O 1
ATOM 819 N N . TYR A 1 102 ? 6.391 6.752 -11.679 1.00 92.12 102 TYR A N 1
ATOM 820 C CA . TYR A 1 102 ? 7.645 6.026 -11.455 1.00 92.12 102 TYR A CA 1
ATOM 821 C C . TYR A 1 102 ? 7.553 4.571 -11.910 1.00 92.12 102 TYR A C 1
ATOM 823 O O . TYR A 1 102 ? 8.380 4.137 -12.707 1.00 92.12 102 TYR A O 1
ATOM 831 N N . SER A 1 103 ? 6.503 3.857 -11.505 1.00 90.94 103 SER A N 1
ATOM 832 C CA . SER A 1 103 ? 6.243 2.469 -11.910 1.00 90.94 103 SER A CA 1
ATOM 833 C C . SER A 1 103 ? 6.204 2.296 -13.434 1.00 90.94 103 SER A C 1
ATOM 835 O O . SER A 1 103 ? 6.871 1.431 -14.013 1.00 90.94 103 SER A O 1
ATOM 837 N N . ARG A 1 104 ? 5.494 3.198 -14.128 1.00 92.88 104 ARG A N 1
ATOM 838 C CA . ARG A 1 104 ? 5.438 3.218 -15.597 1.00 92.88 104 ARG A CA 1
ATOM 839 C C . ARG A 1 104 ? 6.794 3.512 -16.224 1.00 92.88 104 ARG A C 1
ATOM 841 O O . ARG A 1 104 ? 7.149 2.844 -17.187 1.00 92.88 104 ARG A O 1
ATOM 848 N N . LEU A 1 105 ? 7.549 4.479 -15.707 1.00 92.31 105 LEU A N 1
ATOM 849 C CA . LEU A 1 105 ? 8.858 4.826 -16.262 1.00 92.31 105 LEU A CA 1
ATOM 850 C C . LEU A 1 105 ? 9.890 3.714 -16.040 1.00 92.31 105 LEU A C 1
ATOM 852 O O . LEU A 1 105 ? 10.655 3.430 -16.958 1.00 92.31 105 LEU A O 1
ATOM 856 N N . TYR A 1 106 ? 9.867 3.026 -14.893 1.00 92.38 106 TYR A N 1
ATOM 857 C CA . TYR A 1 106 ? 10.668 1.815 -14.694 1.00 92.38 106 TYR A CA 1
ATOM 858 C C . TYR A 1 106 ? 10.275 0.710 -15.670 1.00 92.38 106 TYR A C 1
ATOM 860 O O . TYR A 1 106 ? 11.151 0.089 -16.264 1.00 92.38 106 TYR A O 1
ATOM 868 N N . THR A 1 107 ? 8.974 0.500 -15.892 1.00 92.56 107 THR A N 1
ATOM 869 C CA . THR A 1 107 ? 8.489 -0.497 -16.858 1.00 92.56 107 THR A CA 1
ATOM 870 C C . THR A 1 107 ? 8.945 -0.158 -18.275 1.00 92.56 107 THR A C 1
ATOM 872 O O . THR A 1 107 ? 9.481 -1.015 -18.969 1.00 92.56 107 THR A O 1
ATOM 875 N N . VAL A 1 108 ? 8.788 1.097 -18.706 1.00 93.00 108 VAL A N 1
ATOM 876 C CA . VAL A 1 108 ? 9.222 1.558 -20.033 1.00 93.00 108 VAL A CA 1
ATOM 877 C C . VAL A 1 108 ? 10.736 1.425 -20.181 1.00 93.00 108 VAL A C 1
ATOM 879 O O . VAL A 1 108 ? 11.195 0.828 -21.151 1.00 93.00 108 VAL A O 1
ATOM 882 N N . GLY A 1 109 ? 11.515 1.918 -19.215 1.00 89.88 109 GLY A N 1
ATOM 883 C CA . GLY A 1 109 ? 12.973 1.801 -19.236 1.00 89.88 109 GLY A CA 1
ATOM 884 C C . GLY A 1 109 ? 13.439 0.343 -19.249 1.00 89.88 109 GLY A C 1
ATOM 885 O O . GLY A 1 109 ? 14.331 -0.009 -20.020 1.00 89.88 109 GLY A O 1
ATOM 886 N N . GLY A 1 110 ? 12.778 -0.522 -18.475 1.00 91.75 110 GLY A N 1
ATOM 887 C CA . GLY A 1 110 ? 13.034 -1.960 -18.434 1.00 91.75 110 GLY A CA 1
ATOM 888 C C . GLY A 1 110 ? 12.714 -2.656 -19.755 1.00 91.75 110 GLY A C 1
ATOM 889 O O . GLY A 1 110 ? 13.542 -3.406 -20.258 1.00 91.75 110 GLY A O 1
ATOM 890 N N . VAL A 1 111 ? 11.562 -2.370 -20.370 1.00 92.44 111 VAL A N 1
ATOM 891 C CA . VAL A 1 111 ? 11.191 -2.915 -21.688 1.00 92.44 111 VAL A CA 1
ATOM 892 C C . VAL A 1 111 ? 12.187 -2.477 -22.762 1.00 92.44 111 VAL A C 1
ATOM 894 O O . VAL A 1 111 ? 12.627 -3.310 -23.551 1.00 92.44 111 VAL A O 1
ATOM 897 N N . VAL A 1 112 ? 12.591 -1.203 -22.771 1.00 89.31 112 VAL A N 1
ATOM 898 C CA . VAL A 1 112 ? 13.587 -0.671 -23.718 1.00 89.31 112 VAL A CA 1
ATOM 899 C C . VAL A 1 112 ? 14.946 -1.354 -23.529 1.00 89.31 112 VAL A C 1
ATOM 901 O O . VAL A 1 112 ? 15.553 -1.796 -24.506 1.00 89.31 112 VAL A O 1
ATOM 904 N N . ALA A 1 113 ? 15.403 -1.505 -22.283 1.00 88.88 113 ALA A N 1
ATOM 905 C CA . ALA A 1 113 ? 16.659 -2.181 -21.972 1.00 88.88 113 ALA A CA 1
ATOM 906 C C . ALA A 1 113 ? 16.620 -3.674 -22.344 1.00 88.88 113 ALA A C 1
ATOM 908 O O . ALA A 1 113 ? 17.534 -4.160 -23.009 1.00 88.88 113 ALA A O 1
ATOM 909 N N . CYS A 1 114 ? 15.549 -4.389 -21.987 1.00 87.75 114 CYS A N 1
ATOM 910 C CA . CYS A 1 114 ? 15.360 -5.802 -22.317 1.00 87.75 114 CYS A CA 1
ATOM 911 C C . CYS A 1 114 ? 15.278 -6.035 -23.828 1.00 87.75 114 CYS A C 1
ATOM 913 O O . CYS A 1 114 ? 15.903 -6.968 -24.331 1.00 87.75 114 CYS A O 1
ATOM 915 N N . ALA A 1 115 ? 14.556 -5.184 -24.564 1.00 85.94 115 ALA A N 1
ATOM 916 C CA . ALA A 1 115 ? 14.513 -5.245 -26.021 1.00 85.94 115 ALA A CA 1
A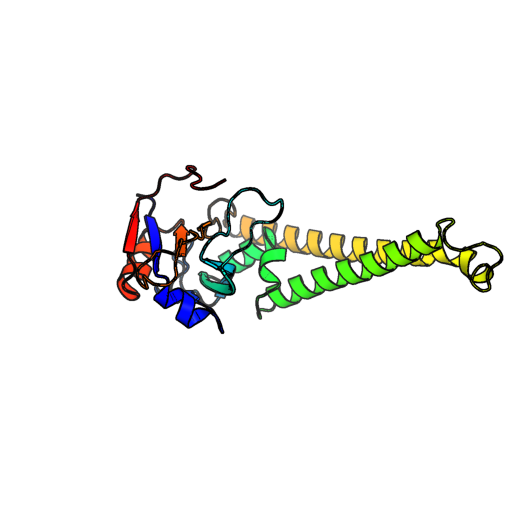TOM 917 C C . ALA A 1 115 ? 15.919 -5.063 -26.607 1.00 85.94 115 ALA A C 1
ATOM 919 O O . ALA A 1 115 ? 16.366 -5.896 -27.390 1.00 85.94 115 ALA A O 1
ATOM 920 N N . GLY A 1 116 ? 16.661 -4.045 -26.163 1.00 82.25 116 GLY A N 1
ATOM 921 C CA . GLY A 1 116 ? 18.043 -3.836 -26.596 1.00 82.25 116 GLY A CA 1
ATOM 922 C C . GLY A 1 116 ? 18.961 -5.029 -26.290 1.00 82.25 116 GLY A C 1
ATOM 923 O O . GLY A 1 116 ? 19.732 -5.440 -27.154 1.00 82.25 116 GLY A O 1
ATOM 924 N N . MET A 1 117 ? 18.837 -5.645 -25.108 1.00 84.06 117 MET A N 1
ATOM 925 C CA . MET A 1 117 ? 19.622 -6.829 -24.734 1.00 84.06 117 MET A CA 1
ATOM 926 C C . MET A 1 117 ? 19.267 -8.063 -25.569 1.00 84.06 117 MET A C 1
ATOM 928 O O . MET A 1 117 ? 20.171 -8.749 -26.043 1.00 84.06 117 MET A O 1
ATOM 932 N N . LEU A 1 118 ? 17.979 -8.344 -25.800 1.00 79.62 118 LEU A N 1
ATOM 933 C CA . LEU A 1 118 ? 17.547 -9.462 -26.647 1.00 79.62 118 LEU A CA 1
ATOM 934 C C . LEU A 1 118 ? 18.116 -9.338 -28.063 1.00 79.62 118 LEU A C 1
ATOM 936 O O . LEU A 1 118 ? 18.593 -10.323 -28.621 1.00 79.62 118 LEU A O 1
ATOM 940 N N . LEU A 1 119 ? 18.152 -8.126 -28.615 1.00 72.19 119 LEU A N 1
ATOM 941 C CA . LEU A 1 119 ? 18.699 -7.861 -29.948 1.00 72.19 119 LEU A CA 1
ATOM 942 C C . LEU A 1 119 ? 20.239 -7.973 -30.009 1.00 72.19 119 LEU A C 1
ATOM 944 O O . LEU A 1 119 ? 20.806 -8.170 -31.087 1.00 72.19 119 LEU A O 1
ATOM 948 N N . MET A 1 120 ? 20.925 -7.888 -28.862 1.00 72.88 120 MET A N 1
ATOM 949 C CA . MET A 1 120 ? 22.365 -8.155 -28.745 1.00 72.88 120 MET A CA 1
ATOM 950 C C . MET A 1 120 ? 22.707 -9.644 -28.670 1.00 72.88 120 MET A C 1
ATOM 952 O O . MET A 1 120 ? 23.847 -10.027 -28.944 1.00 72.88 120 MET A O 1
ATOM 956 N N . THR A 1 121 ? 21.747 -10.499 -28.320 1.00 73.75 121 THR A N 1
ATOM 957 C CA . THR A 1 121 ? 21.983 -11.944 -28.274 1.00 73.75 121 THR A CA 1
ATOM 958 C C . THR A 1 121 ? 22.164 -12.542 -29.674 1.00 73.75 121 THR A C 1
ATOM 960 O O . THR A 1 121 ? 21.837 -11.948 -30.706 1.00 73.75 121 THR A O 1
ATOM 963 N N . ARG A 1 122 ? 22.669 -13.779 -29.722 1.00 68.88 122 ARG A N 1
ATOM 964 C CA . ARG A 1 122 ? 22.787 -14.557 -30.965 1.00 68.88 122 ARG A CA 1
ATOM 965 C C . ARG A 1 122 ? 21.440 -15.037 -31.526 1.00 68.88 122 ARG A C 1
ATOM 967 O O . ARG A 1 122 ? 21.445 -15.668 -32.575 1.00 68.88 122 ARG A O 1
ATOM 974 N N . PHE A 1 123 ? 20.308 -14.735 -30.877 1.00 69.62 123 PHE A N 1
ATOM 975 C CA . PHE A 1 123 ? 18.981 -15.080 -31.401 1.00 69.62 123 PHE A CA 1
ATOM 976 C C . PHE A 1 123 ? 18.656 -14.364 -32.720 1.00 69.62 123 PHE A C 1
ATOM 978 O O . PHE A 1 123 ? 17.841 -14.864 -33.488 1.00 69.62 123 PHE A O 1
ATOM 985 N N . ILE A 1 124 ? 19.311 -13.232 -33.010 1.00 64.50 124 ILE A N 1
ATOM 986 C CA . ILE A 1 124 ? 19.172 -12.519 -34.284 1.00 64.50 124 ILE A CA 1
ATOM 987 C C . ILE A 1 124 ? 20.492 -12.608 -35.062 1.00 64.50 124 ILE A C 1
ATOM 989 O O . ILE A 1 124 ? 21.499 -12.018 -34.629 1.00 64.50 124 ILE A O 1
ATOM 993 N N . PRO A 1 125 ? 20.506 -13.332 -36.203 1.00 65.00 125 PRO A N 1
ATOM 994 C CA . PRO A 1 125 ? 21.685 -13.473 -37.048 1.00 65.00 125 PRO A CA 1
ATOM 995 C C . PRO A 1 125 ? 22.208 -12.102 -37.477 1.00 65.00 125 PRO A C 1
ATOM 997 O O . PRO A 1 125 ? 21.426 -11.216 -37.835 1.00 65.00 125 PRO A O 1
ATOM 1000 N N . ALA A 1 126 ? 23.530 -11.925 -37.446 1.00 62.56 126 ALA A N 1
ATOM 1001 C CA . ALA A 1 126 ? 24.179 -10.693 -37.903 1.00 62.56 126 ALA A CA 1
ATOM 1002 C C . ALA A 1 126 ? 23.899 -10.408 -39.392 1.00 62.56 126 ALA A C 1
ATOM 1004 O O . ALA A 1 126 ? 23.894 -9.253 -39.799 1.00 62.56 126 ALA A O 1
ATOM 1005 N N . ASP A 1 127 ? 23.572 -11.456 -40.147 1.00 66.38 127 ASP A N 1
ATOM 1006 C CA . ASP A 1 127 ? 23.356 -11.438 -41.596 1.00 66.38 127 ASP A CA 1
ATOM 1007 C C . ASP A 1 127 ? 21.894 -11.110 -41.968 1.00 66.38 127 ASP A C 1
ATOM 1009 O O . ASP A 1 127 ? 21.512 -11.121 -43.136 1.00 66.38 127 ASP A O 1
ATOM 1013 N N . SER A 1 128 ? 21.045 -10.840 -40.970 1.00 69.44 128 SER A N 1
ATOM 1014 C CA . SER A 1 128 ? 19.654 -10.424 -41.178 1.00 69.44 128 SER A CA 1
ATOM 1015 C C . SER A 1 128 ? 19.557 -8.945 -41.581 1.00 69.44 128 SER A C 1
ATOM 1017 O O . SER A 1 128 ? 20.460 -8.155 -41.317 1.00 69.44 128 SER A O 1
ATOM 1019 N N . ALA A 1 129 ? 18.417 -8.520 -42.144 1.00 65.69 129 ALA A N 1
ATOM 1020 C CA . ALA A 1 129 ? 18.143 -7.109 -42.467 1.00 65.69 129 ALA A CA 1
ATOM 1021 C C . ALA A 1 129 ? 18.261 -6.152 -41.252 1.00 65.69 129 ALA A C 1
ATOM 1023 O O . ALA A 1 129 ? 18.420 -4.946 -41.416 1.00 65.69 129 ALA A O 1
ATOM 1024 N N . LEU A 1 130 ? 18.227 -6.693 -40.027 1.00 62.84 130 LEU A N 1
ATOM 1025 C CA . LEU A 1 130 ? 18.429 -5.974 -38.763 1.00 62.84 130 LEU A CA 1
ATOM 1026 C C . LEU A 1 130 ? 19.913 -5.855 -38.353 1.00 62.84 130 LEU A C 1
ATOM 1028 O O . LEU A 1 130 ? 20.226 -5.172 -37.378 1.00 62.84 130 LEU A O 1
ATOM 1032 N N . GLY A 1 131 ? 20.836 -6.482 -39.090 1.00 63.41 131 GLY A N 1
ATOM 1033 C CA . GLY A 1 131 ? 22.279 -6.486 -38.830 1.00 63.41 131 GLY A CA 1
ATOM 1034 C C . GLY A 1 131 ? 22.920 -5.100 -38.885 1.00 63.41 131 GLY A C 1
ATOM 1035 O O . GLY A 1 131 ? 23.736 -4.770 -38.027 1.00 63.41 131 GLY A O 1
ATOM 1036 N N . GLY A 1 132 ? 22.479 -4.239 -39.809 1.00 68.06 132 GLY A N 1
ATOM 1037 C CA . GLY A 1 132 ? 22.933 -2.842 -39.886 1.00 68.06 132 GLY A CA 1
ATOM 1038 C C . GLY A 1 132 ? 22.496 -1.994 -38.685 1.00 68.06 132 GLY A C 1
ATOM 1039 O O . GLY A 1 132 ? 23.206 -1.084 -38.268 1.00 68.06 132 GLY A O 1
ATOM 1040 N N . VAL A 1 133 ? 21.366 -2.342 -38.061 1.00 68.50 133 VAL A N 1
ATOM 1041 C CA . VAL A 1 133 ? 20.871 -1.675 -36.846 1.00 68.50 133 VAL A CA 1
ATOM 1042 C C . VAL A 1 133 ? 21.586 -2.204 -35.590 1.00 68.50 133 VAL A C 1
ATOM 1044 O O . VAL A 1 133 ? 21.546 -1.576 -34.533 1.00 68.50 133 VAL A O 1
ATOM 1047 N N . LYS A 1 134 ? 22.338 -3.312 -35.709 1.00 68.44 134 LYS A N 1
ATOM 1048 C CA . LYS A 1 134 ? 23.026 -3.972 -34.590 1.00 68.44 134 LYS A CA 1
ATOM 1049 C C . LYS A 1 134 ? 24.075 -3.106 -33.901 1.00 68.44 134 LYS A C 1
ATOM 1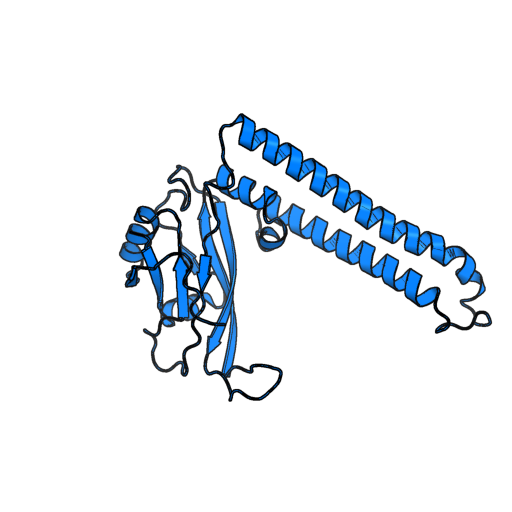051 O O . LYS A 1 134 ? 24.242 -3.204 -32.687 1.00 68.44 134 LYS A O 1
ATOM 1056 N N . ALA A 1 135 ? 24.703 -2.205 -34.653 1.00 75.19 135 ALA A N 1
ATOM 1057 C CA . ALA A 1 135 ? 25.635 -1.214 -34.124 1.00 75.19 135 ALA A CA 1
ATOM 1058 C C . ALA A 1 135 ? 24.964 -0.181 -33.197 1.00 75.19 135 ALA A C 1
ATOM 1060 O O . ALA A 1 135 ? 25.630 0.377 -32.328 1.00 75.19 135 ALA A O 1
ATOM 1061 N N . TYR A 1 136 ? 23.654 0.058 -33.345 1.00 79.31 136 TYR A N 1
ATOM 1062 C CA . TYR A 1 136 ? 22.932 1.082 -32.588 1.00 79.31 136 TYR A CA 1
ATOM 1063 C C . TYR A 1 136 ? 22.270 0.558 -31.302 1.00 79.31 136 TYR A C 1
ATOM 1065 O O . TYR A 1 136 ? 21.885 1.341 -30.433 1.00 79.31 136 TYR A O 1
ATOM 1073 N N . TRP A 1 137 ? 22.169 -0.761 -31.125 1.00 78.56 137 TRP A N 1
ATOM 1074 C CA . TRP A 1 137 ? 21.539 -1.359 -29.943 1.00 78.56 137 TRP A CA 1
ATOM 1075 C C . TRP A 1 137 ? 22.183 -1.012 -28.591 1.00 78.56 137 TRP A C 1
ATOM 1077 O O . TRP A 1 137 ? 21.417 -0.851 -27.637 1.00 78.56 137 TRP A O 1
ATOM 1087 N N . PRO A 1 138 ? 23.516 -0.813 -28.458 1.00 84.00 138 PRO A N 1
ATOM 1088 C CA . PRO A 1 138 ? 24.093 -0.333 -27.202 1.00 84.00 138 PRO A CA 1
ATOM 1089 C C . PRO A 1 138 ? 23.489 1.000 -26.753 1.00 84.00 138 PRO A C 1
ATOM 1091 O O . PRO A 1 138 ? 23.270 1.205 -25.561 1.00 84.00 138 PRO A O 1
ATOM 1094 N N . TYR A 1 139 ? 23.153 1.884 -27.698 1.00 86.38 139 TYR A N 1
ATOM 1095 C CA . TYR A 1 139 ? 22.527 3.169 -27.391 1.00 86.38 139 TYR A CA 1
ATOM 1096 C C . TYR A 1 139 ? 21.081 3.005 -26.916 1.00 86.38 139 TYR A C 1
ATOM 1098 O O . TYR A 1 139 ? 20.649 3.757 -26.049 1.00 86.38 139 TYR A O 1
ATOM 1106 N N . ILE A 1 140 ? 20.345 2.004 -27.413 1.00 84.75 140 ILE A N 1
ATOM 1107 C CA . ILE A 1 140 ? 18.986 1.704 -26.930 1.00 84.75 140 ILE A CA 1
ATOM 1108 C C . ILE A 1 140 ? 19.025 1.151 -25.507 1.00 84.75 140 ILE A C 1
ATOM 1110 O O . ILE A 1 140 ? 18.271 1.612 -24.650 1.00 84.75 140 ILE A O 1
ATOM 1114 N N . VAL A 1 141 ? 19.934 0.212 -25.229 1.00 88.12 141 VAL A N 1
ATOM 1115 C CA . VAL A 1 141 ? 20.148 -0.287 -23.862 1.00 88.12 141 VAL A CA 1
ATOM 1116 C C . VAL A 1 141 ? 20.557 0.864 -22.940 1.00 88.12 141 VAL A C 1
ATOM 1118 O O . VAL A 1 141 ? 19.989 1.014 -21.859 1.00 88.12 141 VAL A O 1
ATOM 1121 N N . GLY A 1 142 ? 21.486 1.713 -23.390 1.00 88.69 142 GLY A N 1
ATOM 1122 C CA . GLY A 1 142 ? 21.923 2.906 -22.667 1.00 88.69 142 GLY A CA 1
ATOM 1123 C C . GLY A 1 142 ? 20.780 3.879 -22.379 1.00 88.69 142 GLY A C 1
ATOM 1124 O O . GLY A 1 142 ? 20.664 4.359 -21.255 1.00 88.69 142 GLY A O 1
ATOM 1125 N N . LEU A 1 143 ? 19.887 4.113 -23.344 1.00 90.38 143 LEU A N 1
ATOM 1126 C CA . LEU A 1 143 ? 18.698 4.947 -23.167 1.00 90.38 143 LEU A CA 1
ATOM 1127 C C . LEU A 1 143 ? 17.745 4.360 -22.115 1.00 90.38 143 LEU A C 1
ATOM 1129 O O . LEU A 1 143 ? 17.304 5.082 -21.222 1.00 90.38 143 LEU A O 1
ATOM 1133 N N . GLY A 1 144 ? 17.459 3.055 -22.180 1.00 89.19 144 GLY A N 1
ATOM 1134 C CA . GLY A 1 144 ? 16.628 2.370 -21.184 1.00 89.19 144 GLY A CA 1
ATOM 1135 C C . GLY A 1 144 ? 17.222 2.456 -19.774 1.00 89.19 144 GLY A C 1
ATOM 1136 O O . GLY A 1 144 ? 16.525 2.808 -18.820 1.00 89.19 144 GLY A O 1
ATOM 1137 N N . GLY A 1 145 ? 18.533 2.226 -19.656 1.00 91.50 145 GLY A N 1
ATOM 1138 C CA . GLY A 1 145 ? 19.274 2.379 -18.403 1.00 91.50 145 GLY A CA 1
ATOM 1139 C C . GLY A 1 145 ? 19.269 3.815 -17.873 1.00 91.50 145 GLY A C 1
ATOM 1140 O O . GLY A 1 145 ? 19.062 4.021 -16.679 1.00 91.50 145 GLY A O 1
ATOM 1141 N N . ALA A 1 146 ? 19.421 4.813 -18.748 1.00 93.31 146 ALA A N 1
ATOM 1142 C CA . ALA A 1 146 ? 19.368 6.225 -18.376 1.00 93.31 146 ALA A CA 1
ATOM 1143 C C . ALA A 1 146 ? 17.988 6.626 -17.832 1.00 93.31 146 ALA A C 1
ATOM 1145 O O . ALA A 1 146 ? 17.919 7.345 -16.836 1.00 93.31 146 ALA A O 1
ATOM 1146 N N . ILE A 1 147 ? 16.898 6.121 -18.426 1.00 93.38 147 ILE A N 1
ATOM 1147 C CA . ILE A 1 147 ? 15.535 6.329 -17.910 1.00 93.38 147 ILE A CA 1
ATOM 1148 C C . ILE A 1 147 ? 15.414 5.752 -16.495 1.00 93.38 147 ILE A C 1
ATOM 1150 O O . ILE A 1 147 ? 14.994 6.464 -15.585 1.00 93.38 147 ILE A O 1
ATOM 1154 N N . ILE A 1 148 ? 15.821 4.494 -16.290 1.00 92.50 148 ILE A N 1
ATOM 1155 C CA . ILE A 1 148 ? 15.767 3.835 -14.974 1.00 92.50 148 ILE A CA 1
ATOM 1156 C C . ILE A 1 148 ? 16.582 4.621 -13.937 1.00 92.50 148 ILE A C 1
ATOM 1158 O O . ILE A 1 148 ? 16.079 4.906 -12.851 1.00 92.50 148 ILE A O 1
ATOM 1162 N N . LEU A 1 149 ? 17.813 5.015 -14.276 1.00 95.12 149 LEU A N 1
ATOM 1163 C CA . LEU A 1 149 ? 18.693 5.784 -13.391 1.00 95.12 149 LEU A CA 1
ATOM 1164 C C . LEU A 1 149 ? 18.113 7.154 -13.037 1.00 95.12 149 LEU A C 1
ATOM 1166 O O . LEU A 1 149 ? 18.138 7.538 -11.870 1.00 95.12 149 LEU A O 1
ATOM 1170 N N . ALA A 1 150 ? 17.573 7.884 -14.015 1.00 94.56 150 ALA A N 1
ATOM 1171 C CA . ALA A 1 150 ? 16.977 9.196 -13.784 1.00 94.56 150 ALA A CA 1
ATOM 1172 C C . ALA A 1 150 ? 15.754 9.106 -12.859 1.00 94.56 150 ALA A C 1
ATOM 1174 O O . ALA A 1 150 ? 15.630 9.890 -11.916 1.00 94.56 150 ALA A O 1
ATOM 1175 N N . VAL A 1 151 ? 14.878 8.121 -13.091 1.00 94.19 151 VAL A N 1
ATOM 1176 C CA . VAL A 1 151 ? 13.701 7.863 -12.246 1.00 94.19 151 VAL A CA 1
ATOM 1177 C C . VAL A 1 151 ? 14.130 7.503 -10.833 1.00 94.19 151 VAL A C 1
ATOM 1179 O O . VAL A 1 151 ? 13.627 8.091 -9.876 1.00 94.19 151 VAL A O 1
ATOM 1182 N N . TRP A 1 152 ? 15.097 6.595 -10.701 1.00 94.06 152 TRP A N 1
ATOM 1183 C CA . TRP A 1 152 ? 15.630 6.176 -9.412 1.00 94.06 152 TRP A CA 1
ATOM 1184 C C . TRP A 1 152 ? 16.241 7.337 -8.638 1.00 94.06 152 TRP A C 1
ATOM 1186 O O . TRP A 1 152 ? 15.923 7.527 -7.464 1.00 94.06 152 TRP A O 1
ATOM 1196 N N . LEU A 1 153 ? 17.057 8.167 -9.292 1.00 95.69 153 LEU A N 1
ATOM 1197 C CA . LEU A 1 153 ? 17.688 9.319 -8.657 1.00 95.69 153 LEU A CA 1
ATOM 1198 C C . LEU A 1 153 ? 16.642 10.342 -8.201 1.00 95.69 153 LEU A C 1
ATOM 1200 O O . LEU A 1 153 ? 16.710 10.840 -7.076 1.00 95.69 153 LEU A O 1
ATOM 1204 N N . HIS A 1 154 ? 15.641 10.617 -9.040 1.00 94.25 154 HIS A N 1
ATOM 1205 C CA . HIS A 1 154 ? 14.559 11.539 -8.711 1.00 94.25 154 HIS A CA 1
ATOM 1206 C C . HIS A 1 154 ? 13.687 11.017 -7.558 1.00 94.25 154 HIS A C 1
ATOM 1208 O O . HIS A 1 154 ? 13.382 11.767 -6.627 1.00 94.25 154 HIS A O 1
ATOM 1214 N N . GLN A 1 155 ? 13.330 9.729 -7.570 1.00 92.06 155 GLN A N 1
ATOM 1215 C CA . GLN A 1 155 ? 12.608 9.083 -6.474 1.00 92.06 155 GLN A CA 1
ATOM 1216 C C . GLN A 1 155 ? 13.427 9.145 -5.178 1.00 92.06 155 GLN A C 1
ATOM 1218 O O . GLN A 1 155 ? 12.922 9.620 -4.164 1.00 92.06 155 GLN A O 1
ATOM 1223 N N . ARG A 1 156 ? 14.711 8.762 -5.220 1.00 92.19 156 ARG A N 1
ATOM 1224 C CA . ARG A 1 156 ? 15.633 8.792 -4.073 1.00 92.19 156 ARG A CA 1
ATOM 1225 C C . ARG A 1 156 ? 15.762 10.193 -3.480 1.00 92.19 156 ARG A C 1
ATOM 1227 O O . ARG A 1 156 ? 15.702 10.339 -2.262 1.00 92.19 156 ARG A O 1
ATOM 1234 N N . TYR A 1 157 ? 15.926 11.211 -4.325 1.00 93.75 157 TYR A N 1
ATOM 1235 C CA . TYR A 1 157 ? 16.011 12.608 -3.902 1.00 93.75 157 TYR A CA 1
ATOM 1236 C C . TYR A 1 157 ? 14.725 13.065 -3.204 1.00 93.75 157 TYR A C 1
ATOM 1238 O O . TYR A 1 157 ? 14.779 13.612 -2.104 1.00 93.75 157 TYR A O 1
ATOM 1246 N N . ARG A 1 158 ? 13.559 12.795 -3.806 1.00 91.38 158 ARG A N 1
ATOM 1247 C CA . ARG A 1 158 ? 12.254 13.179 -3.244 1.00 91.38 158 ARG A CA 1
ATOM 1248 C C . ARG A 1 158 ? 11.978 12.487 -1.915 1.00 91.38 158 ARG A C 1
ATOM 1250 O O . ARG A 1 158 ? 11.540 13.151 -0.984 1.00 91.38 158 ARG A O 1
ATOM 1257 N N . THR A 1 159 ? 12.261 11.190 -1.821 1.00 91.00 159 THR A N 1
ATOM 1258 C CA . THR A 1 159 ? 12.107 10.425 -0.581 1.00 91.00 159 THR A CA 1
ATOM 1259 C C . THR A 1 159 ? 13.018 10.964 0.517 1.00 91.00 159 THR A C 1
ATOM 1261 O O . THR A 1 159 ? 12.534 11.214 1.611 1.00 91.00 159 THR A O 1
ATOM 1264 N N . ARG A 1 160 ? 14.304 11.219 0.232 1.00 92.06 160 ARG A N 1
ATOM 1265 C CA . ARG A 1 160 ? 15.234 11.797 1.221 1.00 92.06 160 ARG A CA 1
ATOM 1266 C C . ARG A 1 160 ? 14.765 13.146 1.739 1.00 92.06 160 ARG A C 1
ATOM 1268 O O . ARG A 1 160 ? 14.652 13.317 2.943 1.00 92.06 160 ARG A O 1
ATOM 1275 N N . LYS A 1 161 ? 14.410 14.056 0.831 1.00 92.94 161 LYS A N 1
ATOM 1276 C CA . LYS A 1 161 ? 13.895 15.373 1.206 1.00 92.94 161 LYS A CA 1
ATOM 1277 C C . LYS A 1 161 ? 12.645 15.265 2.082 1.00 92.94 161 LYS A C 1
ATOM 1279 O O . LYS A 1 161 ? 12.509 15.999 3.049 1.00 92.94 161 LYS A O 1
ATOM 1284 N N . LEU A 1 162 ? 11.743 14.337 1.762 1.00 91.38 162 LEU A N 1
ATOM 1285 C CA . LEU A 1 162 ? 10.536 14.122 2.555 1.00 91.38 162 LEU A CA 1
ATOM 1286 C C . LEU A 1 162 ? 10.849 13.564 3.948 1.00 91.38 162 LEU A C 1
ATOM 1288 O O . LEU A 1 162 ? 10.214 13.971 4.912 1.00 91.38 162 LEU A O 1
ATOM 1292 N N . ILE A 1 163 ? 11.821 12.657 4.058 1.00 91.56 163 ILE A N 1
ATOM 1293 C CA . ILE A 1 163 ? 12.291 12.138 5.348 1.00 91.56 163 ILE A CA 1
ATOM 1294 C C . ILE A 1 163 ? 12.885 13.277 6.182 1.00 91.56 163 ILE A C 1
ATOM 1296 O O . ILE A 1 163 ? 12.464 13.458 7.316 1.00 91.56 163 ILE A O 1
ATOM 1300 N N . GLU A 1 164 ? 13.762 14.101 5.605 1.00 92.81 164 GLU A N 1
ATOM 1301 C CA . GLU A 1 164 ? 14.354 15.269 6.280 1.00 92.81 164 GLU A CA 1
ATOM 1302 C C . GLU A 1 164 ? 13.279 16.273 6.748 1.00 92.81 164 GLU A C 1
ATOM 1304 O O . GLU A 1 164 ? 13.326 16.780 7.871 1.00 92.81 164 GLU A O 1
ATOM 1309 N N . GLU A 1 165 ? 12.267 16.542 5.915 1.00 92.44 165 GLU A N 1
ATOM 1310 C CA . GLU A 1 165 ? 11.121 17.394 6.271 1.00 92.44 165 GLU A CA 1
ATOM 1311 C C . GLU A 1 165 ? 10.289 16.801 7.422 1.00 92.44 165 GLU A C 1
ATOM 1313 O O . GLU A 1 165 ? 9.811 17.534 8.286 1.00 92.44 165 GLU A O 1
ATOM 1318 N N . LEU A 1 166 ? 10.109 15.479 7.455 1.00 91.19 166 LEU A N 1
ATOM 1319 C CA . LEU A 1 166 ? 9.375 14.797 8.522 1.00 91.19 166 LEU A CA 1
ATOM 1320 C C . LEU A 1 166 ? 10.182 14.765 9.828 1.00 91.19 166 LEU A C 1
ATOM 1322 O O . LEU A 1 166 ? 9.652 15.123 10.879 1.00 91.19 166 LEU A O 1
ATOM 1326 N N . GLU A 1 167 ? 11.463 14.413 9.772 1.00 90.88 167 GLU A N 1
ATOM 1327 C CA . GLU A 1 167 ? 12.357 14.376 10.934 1.00 90.88 167 GLU A CA 1
ATOM 1328 C C . GLU A 1 167 ? 12.522 15.761 11.569 1.00 90.88 167 GLU A C 1
ATOM 1330 O O . GLU A 1 167 ? 12.404 15.898 12.787 1.00 90.88 167 GLU A O 1
ATOM 1335 N N . SER A 1 168 ? 12.701 16.810 10.757 1.00 91.56 168 SER A N 1
ATOM 1336 C CA . SER A 1 168 ? 12.768 18.197 11.249 1.00 91.56 168 SER A CA 1
ATOM 1337 C C . SER A 1 168 ? 11.453 18.681 11.870 1.00 91.56 168 SER A C 1
ATOM 1339 O O . SER A 1 168 ? 11.472 19.521 12.769 1.00 91.56 168 SER A O 1
ATOM 1341 N N . ALA A 1 169 ? 10.317 18.110 11.461 1.00 88.56 169 ALA A N 1
ATOM 1342 C CA . ALA A 1 169 ? 9.017 18.323 12.093 1.00 88.56 169 ALA A CA 1
ATOM 1343 C C . ALA A 1 169 ? 8.776 17.429 13.330 1.00 88.56 169 ALA A C 1
ATOM 1345 O O . ALA A 1 169 ? 7.664 17.410 13.862 1.00 88.56 169 ALA A O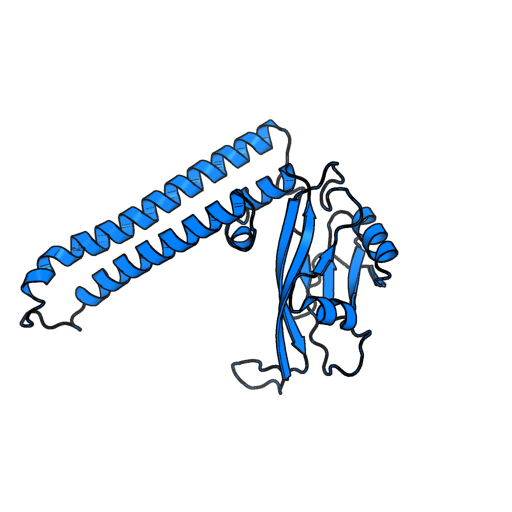 1
ATOM 1346 N N . GLY A 1 170 ? 9.776 16.663 13.787 1.00 86.31 170 GLY A N 1
ATOM 1347 C CA . GLY A 1 170 ? 9.655 15.758 14.934 1.00 86.31 170 GLY A CA 1
ATOM 1348 C C . GLY A 1 170 ? 8.816 14.505 14.654 1.00 86.31 170 GLY A C 1
ATOM 1349 O O . GLY A 1 170 ? 8.306 13.868 15.576 1.00 86.31 170 GLY A O 1
ATOM 1350 N N . VAL A 1 171 ? 8.622 14.147 13.383 1.00 85.38 171 VAL A N 1
ATOM 1351 C CA . VAL A 1 171 ? 7.861 12.966 12.971 1.00 85.38 171 VAL A CA 1
ATOM 1352 C C . VAL A 1 171 ? 8.790 11.760 12.866 1.00 85.38 171 VAL A C 1
ATOM 1354 O O . VAL A 1 171 ? 9.543 11.632 11.908 1.00 85.38 171 VAL A O 1
ATOM 1357 N N . SER A 1 172 ? 8.677 10.828 13.815 1.00 82.31 172 SER A N 1
ATOM 1358 C CA . SER A 1 172 ? 9.295 9.503 13.687 1.00 82.31 172 SER A CA 1
ATOM 1359 C C . SER A 1 172 ? 8.470 8.607 12.754 1.00 82.31 172 SER A C 1
ATOM 1361 O O . SER A 1 172 ? 7.255 8.469 12.931 1.00 82.31 172 SER A O 1
ATOM 1363 N N . LEU A 1 173 ? 9.135 8.006 11.761 1.00 78.25 173 LEU A N 1
ATOM 1364 C CA . LEU A 1 173 ? 8.531 7.063 10.811 1.00 78.25 173 LEU A CA 1
ATOM 1365 C C . LEU A 1 173 ? 8.240 5.707 11.468 1.00 78.25 173 LEU A C 1
ATOM 1367 O O . LEU A 1 173 ? 7.164 5.147 11.265 1.00 78.25 173 LEU A O 1
ATOM 1371 N N . ASP A 1 174 ? 9.158 5.221 12.305 1.00 77.56 174 ASP A N 1
ATOM 1372 C CA . ASP A 1 174 ? 9.035 3.924 12.986 1.00 77.56 174 ASP A CA 1
ATOM 1373 C C . ASP A 1 174 ? 7.888 3.908 14.000 1.00 77.56 174 ASP A C 1
ATOM 1375 O O . ASP A 1 174 ? 7.235 2.885 14.203 1.00 77.56 174 ASP A O 1
ATOM 1379 N N . ALA A 1 175 ? 7.585 5.065 14.592 1.00 77.12 175 ALA A N 1
ATOM 1380 C CA . ALA A 1 175 ? 6.465 5.233 15.512 1.00 77.12 175 ALA A CA 1
ATOM 1381 C C . ALA A 1 175 ? 5.087 5.209 14.820 1.00 77.12 175 ALA A C 1
ATOM 1383 O O . ALA A 1 175 ? 4.065 5.347 15.489 1.00 77.12 175 ALA A O 1
ATOM 1384 N N . ARG A 1 176 ? 5.027 5.105 13.484 1.00 77.69 176 ARG A N 1
ATOM 1385 C CA . ARG A 1 176 ? 3.780 5.224 12.704 1.00 77.69 176 ARG A CA 1
ATOM 1386 C C . ARG A 1 176 ? 3.623 4.083 11.699 1.00 77.69 176 ARG A C 1
ATOM 1388 O O . ARG A 1 176 ? 3.442 4.350 10.502 1.00 77.69 176 ARG A O 1
ATOM 1395 N N . PRO A 1 177 ? 3.676 2.819 12.156 1.00 84.06 177 PRO A N 1
ATOM 1396 C CA . PRO A 1 177 ? 3.607 1.680 11.262 1.00 84.06 177 PRO A CA 1
ATOM 1397 C C . PRO A 1 177 ? 2.261 1.626 10.539 1.00 84.06 177 PRO A C 1
ATOM 1399 O O . PRO A 1 177 ? 1.220 2.038 11.054 1.00 84.06 177 PRO A O 1
ATOM 1402 N N . ARG A 1 178 ? 2.314 1.082 9.327 1.00 88.06 178 ARG A N 1
ATOM 1403 C CA . ARG A 1 178 ? 1.151 0.754 8.505 1.00 88.06 178 ARG A CA 1
ATOM 1404 C C . ARG A 1 178 ? 0.265 -0.287 9.175 1.00 88.06 178 ARG A C 1
ATOM 1406 O O . ARG A 1 178 ? 0.750 -1.094 9.975 1.00 88.06 178 ARG A O 1
ATOM 1413 N N . ALA A 1 179 ? -1.019 -0.294 8.823 1.00 88.56 179 ALA A N 1
ATOM 1414 C CA . ALA A 1 179 ? -1.935 -1.316 9.314 1.00 88.56 179 ALA A CA 1
ATOM 1415 C C . ALA A 1 179 ? -1.488 -2.694 8.806 1.00 88.56 179 ALA A C 1
ATOM 1417 O O . ALA A 1 179 ? -1.237 -2.887 7.613 1.00 88.56 179 ALA A O 1
ATOM 1418 N N . LYS A 1 180 ? -1.387 -3.672 9.709 1.00 89.25 180 LYS A N 1
ATOM 1419 C CA . LYS A 1 180 ? -1.068 -5.051 9.328 1.00 89.25 180 LYS A CA 1
ATOM 1420 C C . LYS A 1 180 ? -2.362 -5.785 9.031 1.00 89.25 180 LYS A C 1
ATOM 1422 O O . LYS A 1 180 ? -3.290 -5.760 9.834 1.00 89.25 180 LYS A O 1
ATOM 1427 N N . ILE A 1 181 ? -2.412 -6.442 7.880 1.00 89.81 181 ILE A N 1
ATOM 1428 C CA . ILE A 1 181 ? -3.626 -7.089 7.392 1.00 89.81 181 ILE A CA 1
ATOM 1429 C C . ILE A 1 181 ? -3.392 -8.576 7.229 1.00 89.81 181 ILE A C 1
ATOM 1431 O O . ILE A 1 181 ? -2.406 -8.992 6.622 1.00 89.81 181 ILE A O 1
ATOM 1435 N N . TYR A 1 182 ? -4.349 -9.357 7.710 1.00 88.12 182 TYR A N 1
ATOM 1436 C CA . TYR A 1 182 ? -4.402 -10.789 7.497 1.00 88.12 182 TYR A CA 1
ATOM 1437 C C . TYR A 1 182 ? -5.739 -11.178 6.861 1.00 88.12 182 TYR A C 1
ATOM 1439 O O . TYR A 1 182 ? -6.781 -10.622 7.195 1.00 88.12 182 TYR A O 1
ATOM 1447 N N . THR A 1 183 ? -5.726 -12.110 5.908 1.00 87.88 183 THR A N 1
ATOM 1448 C CA . THR A 1 183 ? -6.940 -12.577 5.222 1.00 87.88 183 THR A CA 1
ATOM 1449 C C . THR A 1 183 ? -7.084 -14.085 5.421 1.00 87.88 183 THR A C 1
ATOM 1451 O O . THR A 1 183 ? -6.543 -14.849 4.610 1.00 87.88 183 THR A O 1
ATOM 1454 N N . PRO A 1 184 ? -7.778 -14.524 6.488 1.00 86.25 184 PRO A N 1
ATOM 1455 C CA . PRO A 1 184 ? -8.136 -15.923 6.669 1.00 86.25 184 PRO A CA 1
ATOM 1456 C C . PRO A 1 184 ? -8.894 -16.453 5.447 1.00 86.25 184 PRO A C 1
ATOM 1458 O O . PRO A 1 184 ? -9.691 -15.739 4.835 1.00 86.25 184 PRO A O 1
ATOM 1461 N N . VAL A 1 185 ? -8.647 -17.715 5.091 1.00 85.69 185 VAL A N 1
ATOM 1462 C CA . VAL A 1 185 ? -9.329 -18.384 3.975 1.00 85.69 185 VAL A CA 1
ATOM 1463 C C . VAL A 1 185 ? -10.387 -19.328 4.546 1.00 85.69 185 VAL A C 1
ATOM 1465 O O . VAL A 1 185 ? -10.028 -20.424 4.979 1.00 85.69 185 VAL A O 1
ATOM 1468 N N . PRO A 1 186 ? -11.677 -18.956 4.540 1.00 85.19 186 PRO A N 1
ATOM 1469 C CA . PRO A 1 186 ? -12.737 -19.865 4.955 1.00 85.19 186 PRO A CA 1
ATOM 1470 C C . PRO A 1 186 ? -12.887 -21.026 3.964 1.00 85.19 186 PRO A C 1
ATOM 1472 O O . PRO A 1 186 ? -12.618 -20.892 2.763 1.00 85.19 186 PRO A O 1
ATOM 1475 N N . GLU A 1 187 ? -13.338 -22.179 4.457 1.00 82.50 187 GLU A N 1
ATOM 1476 C CA . GLU A 1 187 ? -13.556 -23.376 3.632 1.00 82.50 187 GLU A CA 1
ATOM 1477 C C . GLU A 1 187 ? -14.752 -23.230 2.679 1.00 82.50 187 GLU A C 1
ATOM 1479 O O . GLU A 1 187 ? -14.718 -23.729 1.545 1.00 82.50 187 GLU A O 1
ATOM 1484 N N . ASP A 1 188 ? -15.787 -22.511 3.116 1.00 79.94 188 ASP A N 1
ATOM 1485 C CA . ASP A 1 188 ? -17.011 -22.278 2.355 1.00 79.94 188 ASP A CA 1
ATOM 1486 C C . ASP A 1 188 ? -17.549 -20.850 2.545 1.00 79.94 188 ASP A C 1
ATOM 1488 O O . ASP A 1 188 ? -17.197 -20.142 3.486 1.00 79.94 188 ASP A O 1
ATOM 1492 N N . LYS A 1 189 ? -18.405 -20.426 1.615 1.00 83.44 189 LYS A N 1
ATOM 1493 C CA . LYS A 1 189 ? -19.099 -19.134 1.576 1.00 83.44 189 LYS A CA 1
ATOM 1494 C C . LYS A 1 189 ? -20.425 -19.155 2.348 1.00 83.44 189 LYS A C 1
ATOM 1496 O O . LYS A 1 189 ? -21.095 -18.131 2.430 1.00 83.44 189 LYS A O 1
ATOM 1501 N N . SER A 1 190 ? -20.839 -20.318 2.850 1.00 82.81 190 SER A N 1
ATOM 1502 C CA . SER A 1 190 ? -22.151 -20.521 3.470 1.00 82.81 190 SER A CA 1
ATOM 1503 C C . SER A 1 190 ? -22.344 -19.748 4.773 1.00 82.81 190 SER A C 1
ATOM 1505 O O . SER A 1 190 ? -23.481 -19.446 5.118 1.00 82.81 190 SER A O 1
ATOM 1507 N N . ASP A 1 191 ? -21.259 -19.428 5.482 1.00 85.69 191 ASP A N 1
ATOM 1508 C CA . ASP A 1 191 ? -21.302 -18.647 6.716 1.00 85.69 191 ASP A CA 1
ATOM 1509 C C . ASP A 1 191 ? -20.962 -17.164 6.444 1.00 85.69 191 ASP A C 1
ATOM 1511 O O . ASP A 1 191 ? -19.791 -16.825 6.247 1.00 85.69 191 ASP A O 1
ATOM 1515 N N . PRO A 1 192 ? -21.957 -16.254 6.432 1.00 84.19 192 PRO A N 1
ATOM 1516 C CA . PRO A 1 192 ? -21.725 -14.824 6.219 1.00 84.19 192 PRO A CA 1
ATOM 1517 C C . PRO A 1 192 ? -20.974 -14.152 7.380 1.00 84.19 192 PRO A C 1
ATOM 1519 O O . PRO A 1 192 ? -20.382 -13.087 7.181 1.00 84.19 192 PRO A O 1
ATOM 1522 N N . SER A 1 193 ? -20.977 -14.771 8.567 1.00 85.75 193 SER A N 1
ATOM 1523 C CA . SER A 1 193 ? -20.292 -14.283 9.766 1.00 85.75 193 SER A CA 1
ATOM 1524 C C . SER A 1 193 ? -18.830 -14.726 9.852 1.00 85.75 193 SER A C 1
ATOM 1526 O O . SER A 1 193 ? -18.084 -14.193 10.673 1.00 85.75 193 SER A O 1
ATOM 1528 N N . ALA A 1 194 ? -18.395 -15.632 8.967 1.00 87.81 194 ALA A N 1
ATOM 1529 C CA . ALA A 1 194 ? -17.014 -16.087 8.910 1.00 87.81 194 ALA A CA 1
ATOM 1530 C C . ALA A 1 194 ? -16.054 -14.902 8.732 1.00 87.81 194 ALA A C 1
ATOM 1532 O O . ALA A 1 194 ? -16.240 -14.050 7.858 1.00 87.81 194 ALA A O 1
ATOM 1533 N N . ILE A 1 195 ? -15.009 -14.849 9.557 1.00 88.50 195 ILE A N 1
ATOM 1534 C CA . ILE A 1 195 ? -14.001 -13.790 9.499 1.00 88.50 195 ILE A CA 1
ATOM 1535 C C . ILE A 1 195 ? -13.077 -14.040 8.309 1.00 88.50 195 ILE A C 1
ATOM 1537 O O . ILE A 1 195 ? -12.465 -15.100 8.193 1.00 88.50 195 ILE A O 1
ATOM 1541 N N . VAL A 1 196 ? -12.965 -13.051 7.423 1.00 89.00 196 VAL A N 1
ATOM 1542 C CA . VAL A 1 196 ? -12.145 -13.142 6.195 1.00 89.00 196 VAL A CA 1
ATOM 1543 C C . VAL A 1 196 ? -11.131 -12.017 6.059 1.00 89.00 196 VAL A C 1
ATOM 1545 O O . VAL A 1 196 ? -10.374 -11.956 5.087 1.00 89.00 196 VAL A O 1
ATOM 1548 N N . LEU A 1 197 ? -11.117 -11.112 7.033 1.00 91.31 197 LEU A N 1
ATOM 1549 C CA . LEU A 1 197 ? -10.183 -10.010 7.103 1.00 91.31 197 LEU A CA 1
ATOM 1550 C C . LEU A 1 197 ? -9.952 -9.645 8.570 1.00 91.31 197 LEU A C 1
ATOM 1552 O O . LEU A 1 197 ? -10.890 -9.326 9.295 1.00 91.31 197 LEU A O 1
ATOM 1556 N N . GLU A 1 198 ? -8.693 -9.671 8.978 1.00 92.38 198 GLU A N 1
ATOM 1557 C CA . GLU A 1 198 ? -8.228 -9.165 10.260 1.00 92.38 198 GLU A CA 1
ATOM 1558 C C . GLU A 1 198 ? -7.361 -7.930 10.019 1.00 92.38 198 GLU A C 1
ATOM 1560 O O . GLU A 1 198 ? -6.478 -7.932 9.154 1.00 92.38 198 GLU A O 1
ATOM 1565 N N . ILE A 1 199 ? -7.630 -6.867 10.772 1.00 92.00 199 ILE A N 1
ATOM 1566 C CA . ILE A 1 199 ? -6.920 -5.593 10.664 1.00 92.00 199 ILE A CA 1
ATOM 1567 C C . ILE A 1 199 ? -6.297 -5.287 12.019 1.00 92.00 199 ILE A C 1
ATOM 1569 O O . ILE A 1 199 ? -7.006 -5.055 12.998 1.00 92.00 199 ILE A O 1
ATOM 1573 N N . ASN A 1 200 ? -4.970 -5.260 12.050 1.00 90.25 200 ASN A N 1
ATOM 1574 C CA . ASN A 1 200 ? -4.183 -4.956 13.235 1.00 90.25 200 ASN A CA 1
ATOM 1575 C C . ASN A 1 200 ? -3.653 -3.530 13.101 1.00 90.25 200 ASN A C 1
ATOM 1577 O O . ASN A 1 200 ? -2.863 -3.224 12.198 1.00 90.25 200 ASN A O 1
ATOM 1581 N N . LEU A 1 201 ? -4.097 -2.665 14.004 1.00 87.56 201 LEU A N 1
ATOM 1582 C CA . LEU A 1 201 ? -3.698 -1.265 14.066 1.00 87.56 201 LEU A CA 1
ATOM 1583 C C . LEU A 1 201 ? -2.763 -1.041 15.254 1.00 87.56 201 LEU A C 1
ATOM 1585 O O . LEU A 1 201 ? -2.660 -1.876 16.150 1.00 87.56 201 LEU A O 1
ATOM 1589 N N . HIS A 1 202 ? -2.042 0.078 15.218 1.00 84.81 202 HIS A N 1
ATOM 1590 C CA . HIS A 1 202 ? -1.238 0.524 16.353 1.00 84.81 202 HIS A CA 1
ATOM 1591 C C . HIS A 1 202 ? -2.077 1.305 17.377 1.00 84.81 202 HIS A C 1
ATOM 1593 O O . HIS A 1 202 ? -1.820 1.217 18.571 1.00 84.81 202 HIS A O 1
ATOM 1599 N N . ASP A 1 203 ? -3.078 2.054 16.904 1.00 88.25 203 ASP A N 1
ATOM 1600 C CA . ASP A 1 203 ? -4.023 2.807 17.732 1.00 88.25 203 ASP A CA 1
ATOM 1601 C C . ASP A 1 203 ? -5.210 1.903 18.117 1.00 88.25 203 ASP A C 1
ATOM 1603 O O . ASP A 1 203 ? -6.158 1.721 17.344 1.00 88.25 203 ASP A O 1
ATOM 1607 N N . ASP A 1 204 ? -5.119 1.293 19.303 1.00 89.12 204 ASP A N 1
ATOM 1608 C CA . ASP A 1 204 ? -6.135 0.378 19.842 1.00 89.12 204 ASP A CA 1
ATOM 1609 C C . ASP A 1 204 ? -7.489 1.083 20.060 1.00 89.12 204 ASP A C 1
ATOM 1611 O O . ASP A 1 204 ? -8.542 0.492 19.809 1.00 89.12 204 ASP A O 1
ATOM 1615 N N . ASP A 1 205 ? -7.477 2.357 20.468 1.00 91.25 205 ASP A N 1
ATOM 1616 C CA . ASP A 1 205 ? -8.692 3.143 20.714 1.00 91.25 205 ASP A CA 1
ATOM 1617 C C . ASP A 1 205 ? -9.424 3.429 19.402 1.00 91.25 205 ASP A C 1
ATOM 1619 O O . ASP A 1 205 ? -10.647 3.289 19.304 1.00 91.25 205 ASP A O 1
ATOM 1623 N N . TRP A 1 206 ? -8.674 3.779 18.351 1.00 93.19 206 TRP A N 1
ATOM 1624 C CA . TRP A 1 206 ? -9.232 3.923 17.008 1.00 93.19 206 TRP A CA 1
ATOM 1625 C C . TRP A 1 206 ? -9.862 2.614 16.537 1.00 93.19 206 TRP A C 1
ATOM 1627 O O . TRP A 1 206 ? -10.968 2.622 15.991 1.00 93.19 206 TRP A O 1
ATOM 1637 N N . ALA A 1 207 ? -9.180 1.488 16.762 1.00 91.25 207 ALA A N 1
ATOM 1638 C CA . ALA A 1 207 ? -9.661 0.174 16.361 1.00 91.25 207 ALA A CA 1
ATOM 1639 C C . ALA A 1 207 ? -10.956 -0.220 17.088 1.00 91.25 207 ALA A C 1
ATOM 1641 O O . ALA A 1 207 ? -11.901 -0.686 16.445 1.00 91.25 207 ALA A O 1
ATOM 1642 N N . ALA A 1 208 ? -11.029 0.024 18.399 1.00 92.12 208 ALA A N 1
ATOM 1643 C CA . ALA A 1 208 ? -12.212 -0.234 19.212 1.00 92.12 208 ALA A CA 1
ATOM 1644 C C . ALA A 1 208 ? -13.408 0.630 18.779 1.00 92.12 208 ALA A C 1
ATOM 1646 O O . ALA A 1 208 ? -14.506 0.109 18.575 1.00 92.12 208 ALA A O 1
ATOM 1647 N N . GLU A 1 209 ? -13.201 1.933 18.566 1.00 93.38 209 GLU A N 1
ATOM 1648 C CA . GLU A 1 209 ? -14.250 2.843 18.090 1.00 93.38 209 GLU A CA 1
ATOM 1649 C C . GLU A 1 209 ? -14.744 2.481 16.686 1.00 93.38 209 GLU A C 1
ATOM 1651 O O . GLU A 1 209 ? -15.948 2.509 16.415 1.00 93.38 209 GLU A O 1
ATOM 1656 N N . CYS A 1 210 ? -13.824 2.115 15.790 1.00 93.44 210 CYS A N 1
ATOM 1657 C CA . CYS A 1 210 ? -14.153 1.669 14.443 1.00 93.44 210 CYS A CA 1
ATOM 1658 C C . CYS A 1 210 ? -15.012 0.400 14.483 1.00 93.44 210 CYS A C 1
ATOM 1660 O O . CYS A 1 210 ? -16.081 0.344 13.869 1.00 93.44 210 CYS A O 1
ATOM 1662 N N . ALA A 1 211 ? -14.578 -0.604 15.248 1.00 92.56 211 ALA A N 1
ATOM 1663 C CA . ALA A 1 211 ? -15.302 -1.858 15.382 1.00 92.56 211 ALA A CA 1
ATOM 1664 C C . ALA A 1 211 ? -16.690 -1.655 16.006 1.00 92.56 211 ALA A C 1
ATOM 1666 O O . ALA A 1 211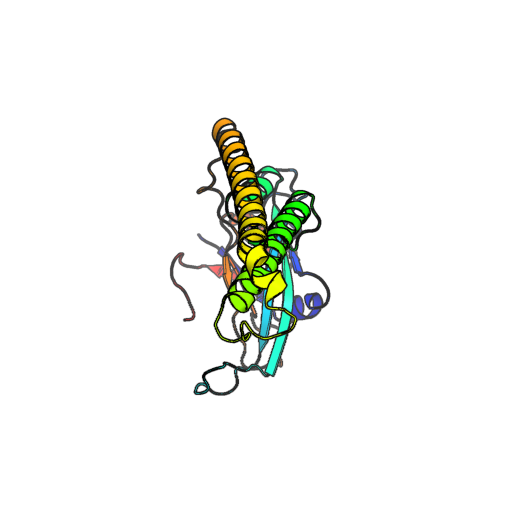 ? -17.667 -2.194 15.488 1.00 92.56 211 ALA A O 1
ATOM 1667 N N . ALA A 1 212 ? -16.804 -0.818 17.040 1.00 93.44 212 ALA A N 1
ATOM 1668 C CA . ALA A 1 212 ? -18.084 -0.486 17.659 1.00 93.44 212 ALA A CA 1
ATOM 1669 C C . ALA A 1 212 ? -19.054 0.177 16.667 1.00 93.44 212 ALA A C 1
ATOM 1671 O O . ALA A 1 212 ? -20.223 -0.202 16.605 1.00 93.44 212 ALA A O 1
ATOM 1672 N N . TYR A 1 213 ? -18.569 1.119 15.852 1.00 94.44 213 TYR A N 1
ATOM 1673 C CA . TYR A 1 213 ? -19.389 1.827 14.866 1.00 94.44 213 TYR A CA 1
ATOM 1674 C C . TYR A 1 213 ? -19.907 0.917 13.747 1.00 94.44 213 TYR A C 1
ATOM 1676 O O . TYR A 1 213 ? -21.056 1.037 13.325 1.00 94.44 213 TYR A O 1
ATOM 1684 N N . TYR A 1 214 ? -19.069 0.003 13.251 1.00 91.25 214 TYR A N 1
ATOM 1685 C CA . TYR A 1 214 ? -19.451 -0.905 12.166 1.00 91.25 214 TYR A CA 1
ATOM 1686 C C . TYR A 1 214 ? -20.044 -2.241 12.642 1.00 91.25 214 TYR A C 1
ATOM 1688 O O . TYR A 1 214 ? -20.425 -3.055 11.791 1.00 91.25 214 TYR A O 1
ATOM 1696 N N . HIS A 1 215 ? -20.150 -2.437 13.962 1.00 92.44 215 HIS A N 1
ATOM 1697 C CA . HIS A 1 215 ? -20.548 -3.679 14.634 1.00 92.44 215 HIS A CA 1
ATOM 1698 C C . HIS A 1 215 ? -19.657 -4.876 14.269 1.00 92.44 215 HIS A C 1
ATOM 1700 O O . HIS A 1 215 ? -20.135 -5.981 14.012 1.00 92.44 215 HIS A O 1
ATOM 1706 N N . PHE A 1 216 ? -18.346 -4.646 14.209 1.00 92.25 216 PHE A N 1
ATOM 1707 C CA . PHE A 1 216 ? -17.351 -5.694 14.000 1.00 92.25 216 PHE A CA 1
ATOM 1708 C C . PHE A 1 216 ? -16.917 -6.297 15.328 1.00 92.25 216 PHE A C 1
ATOM 1710 O O . PHE A 1 216 ? -16.941 -5.641 16.368 1.00 92.25 216 PHE A O 1
ATOM 1717 N N . GLN A 1 217 ? -16.500 -7.558 15.278 1.00 90.38 217 GLN A N 1
ATOM 1718 C CA . GLN A 1 217 ? -15.899 -8.199 16.436 1.00 90.38 217 GLN A CA 1
ATOM 1719 C C . GLN A 1 217 ? -14.464 -7.702 16.602 1.00 90.38 217 GLN A C 1
ATOM 1721 O O . GLN A 1 217 ? -13.768 -7.405 15.627 1.00 90.38 217 GLN A O 1
ATOM 1726 N N . THR A 1 218 ? -14.014 -7.638 17.846 1.00 89.25 218 THR A N 1
ATOM 1727 C CA . THR A 1 218 ? -12.624 -7.360 18.191 1.00 89.25 218 THR A CA 1
ATOM 1728 C C . THR A 1 218 ? -12.037 -8.575 18.886 1.00 89.25 218 THR A C 1
ATOM 1730 O O . THR A 1 218 ? -12.745 -9.329 19.554 1.00 89.25 218 THR A O 1
ATOM 1733 N N . ALA A 1 219 ? -10.744 -8.795 18.701 1.00 86.62 219 ALA A N 1
ATOM 1734 C CA . ALA A 1 219 ? -10.012 -9.807 19.442 1.00 86.62 219 ALA A CA 1
ATOM 1735 C C . ALA A 1 219 ? -8.680 -9.232 19.913 1.00 86.62 219 ALA A C 1
ATOM 1737 O O . ALA A 1 219 ? -8.114 -8.334 19.286 1.00 86.62 219 ALA A O 1
ATOM 1738 N N . GLU A 1 220 ? -8.175 -9.762 21.017 1.00 83.19 220 GLU A N 1
ATOM 1739 C CA . GLU A 1 220 ? -6.800 -9.512 21.428 1.00 83.19 220 GLU A CA 1
ATOM 1740 C C . GLU A 1 220 ? -5.851 -10.256 20.485 1.00 83.19 220 GLU A C 1
ATOM 1742 O O . GLU A 1 220 ? -6.155 -11.355 20.005 1.00 83.19 220 GLU A O 1
ATOM 1747 N N . TYR A 1 221 ? -4.692 -9.668 20.200 1.00 73.38 221 TYR A N 1
ATOM 1748 C CA . TYR A 1 221 ? -3.650 -10.353 19.443 1.00 73.38 221 TYR A CA 1
ATOM 1749 C C . TYR A 1 221 ? -2.288 -10.173 20.097 1.00 73.38 221 TYR A C 1
ATOM 1751 O O . TYR A 1 221 ? -1.995 -9.142 20.692 1.00 73.38 221 TYR A O 1
ATOM 1759 N N . THR A 1 222 ? -1.421 -11.173 19.960 1.00 68.69 222 THR A N 1
ATOM 1760 C CA . THR A 1 222 ? -0.025 -11.062 20.385 1.00 68.69 222 THR A CA 1
ATOM 1761 C C . THR A 1 222 ? 0.821 -10.616 19.189 1.00 68.69 222 THR A C 1
ATOM 1763 O O . THR A 1 222 ? 0.889 -11.342 18.190 1.00 68.69 222 THR A O 1
ATOM 1766 N N . PRO A 1 223 ? 1.465 -9.436 19.234 1.00 62.03 223 PRO A N 1
ATOM 1767 C CA . PRO A 1 223 ? 2.327 -8.983 18.149 1.00 62.03 223 PRO A CA 1
ATOM 1768 C C . PRO A 1 223 ? 3.452 -9.995 17.887 1.00 62.03 223 PRO A C 1
ATOM 1770 O O . PRO A 1 223 ? 4.172 -10.369 18.806 1.00 62.03 223 PRO A O 1
ATOM 1773 N N . GLY A 1 224 ? 3.610 -10.435 16.634 1.00 55.62 224 GLY A N 1
ATOM 1774 C CA . GLY A 1 224 ? 4.686 -11.349 16.218 1.00 55.62 224 GLY A CA 1
ATOM 1775 C C . GLY A 1 224 ? 4.296 -12.825 16.089 1.00 55.62 224 GLY A C 1
ATOM 1776 O O . GLY A 1 224 ? 5.084 -13.599 15.553 1.00 55.62 224 GLY A O 1
ATOM 1777 N N . VAL A 1 225 ? 3.083 -13.221 16.493 1.00 48.56 225 VAL A N 1
ATOM 1778 C CA . VAL A 1 225 ? 2.554 -14.562 16.201 1.00 48.56 225 VAL A CA 1
ATOM 1779 C C . VAL A 1 225 ? 1.890 -14.535 14.824 1.00 48.56 225 VAL A C 1
ATOM 1781 O O . VAL A 1 225 ? 0.757 -14.081 14.668 1.00 48.56 225 VAL A O 1
ATOM 1784 N N . PHE A 1 226 ? 2.621 -14.982 13.805 1.00 46.25 226 PHE A N 1
ATOM 1785 C CA . PHE A 1 226 ? 2.097 -15.145 12.452 1.00 46.25 226 PHE A CA 1
ATOM 1786 C C . PHE A 1 226 ? 1.232 -16.407 12.400 1.00 46.25 226 PHE A C 1
ATOM 1788 O O . PHE A 1 226 ? 1.746 -17.523 12.428 1.00 46.25 226 PHE A O 1
ATOM 1795 N N . GLN A 1 227 ? -0.090 -16.251 12.338 1.00 41.44 227 GLN A N 1
ATOM 1796 C CA . GLN A 1 227 ? -0.963 -17.365 11.979 1.00 41.44 227 GLN A CA 1
ATOM 1797 C C . GLN A 1 227 ? -0.969 -17.499 10.453 1.00 41.44 227 GLN A C 1
ATOM 1799 O O . GLN A 1 227 ? -1.599 -16.709 9.763 1.00 41.44 227 GLN A O 1
ATOM 1804 N N . GLY A 1 228 ? -0.259 -18.495 9.924 1.00 39.69 228 GLY A N 1
ATOM 1805 C CA . GLY A 1 228 ? -0.356 -18.911 8.521 1.00 39.69 228 GLY A CA 1
ATOM 1806 C C . GLY A 1 228 ? 0.859 -18.573 7.660 1.00 39.69 228 GLY A C 1
ATOM 1807 O O . GLY A 1 228 ? 0.824 -17.614 6.889 1.00 39.69 228 GLY A O 1
ATOM 1808 N N . GLU A 1 229 ? 1.879 -19.427 7.753 1.00 32.12 229 GLU A N 1
ATOM 1809 C CA . GLU A 1 229 ? 2.643 -19.871 6.575 1.00 32.12 229 GLU A CA 1
ATOM 1810 C C . GLU A 1 229 ? 1.885 -21.006 5.860 1.00 32.12 229 GLU A C 1
ATOM 1812 O O . GLU A 1 229 ? 1.250 -21.834 6.558 1.00 32.12 229 GLU A O 1
#

Radius of gyration: 22.83 Å; chains: 1; bounding box: 48×49×67 Å

Secondary structure (DSSP, 8-state):
--EEEEEEHHHHHHHTTS-EEE--SSS-TTT--S---EEEEEEEEEEEEE--TTSSS--EEEEEEEEEEEEE-HHHHHHHHHH-GGGGGG--SHHHHHHHHHHHHHHHHHHHHHHHHHHHSTTS-TTSTTTGGGGGHHHHHHHHHHHHHHHHHHHHHHHHHHHHHHHHTT--STTSPPPEEE----S-SS-TTSEEEEEE-S-HHHHHHHHHHHT-EEEE--TT-----

Foldseek 3Di:
DFKKFFDFQLQVVVFLVHAAELPPPCAALFPRHPRFPAWQKDKDWQFAAFDDPDDPDTDGPGTTIGMYIYTHHPLLVLLCLLPPLCSLCPPPDPSVVLSVVLVVLLVVLVVQLVVLVVLQDPPDPCPDPCVVVVVVSVVSNVSSVVSNVVSVVVSVVSSVVSVVVCVVVVHDSVSGDDKDKDADYYNDPPDRRDGGIMTTTPRVVRSVRSCVVVVTDMDDDDPPPDDDD

Sequence (229 aa):
MPLKIMVPLERVQQALNSSLVLAFPKRCSRCGAVPAEDYETHSLRLRIGRKRPGLYRQTYKEDRPYRLKIRVCQTCYRADFATSVEEMEKDDTSAGRLARIYSRLYTVGGVVACAGMLLMTRFIPADSALGGVKAYWPYIVGLGGAIILAVWLHQRYRTRKLIEELESAGVSLDARPRAKIYTPVPEDKSDPSAIVLEINLHDDDWAAECAAYYHFQTAEYTPGVFQGE